Protein AF-A0A139TSF4-F1 (afdb_monomer_lite)

Secondary structure (DSSP, 8-state):
--THHHHHHHHHHHHHHHHHHHTT-------SS-HHHHHS--HHHHHHHHHHHH--SHHHHHHHHHHHHHHHHHHHHHHHHHHHT----HHHHHHHHHHHHHHHHHHHHS-SSTTHHHHHHHHHHHHTTSS-HHHHHHHHHHHHHHHTHHHHHHTT-HHHHTT--SSPPPPTTS--HHHHHHHHT-GGG-HHHHHHH-TTTTSHHHHHHHHHS-HHHHHHHHHHHHHHHHHHHHHHHHHHHHHHHHHHHHHHTSPPPPHHHHHHHHHHHTSHHHHHHHHHHHHHHHHHHH-TT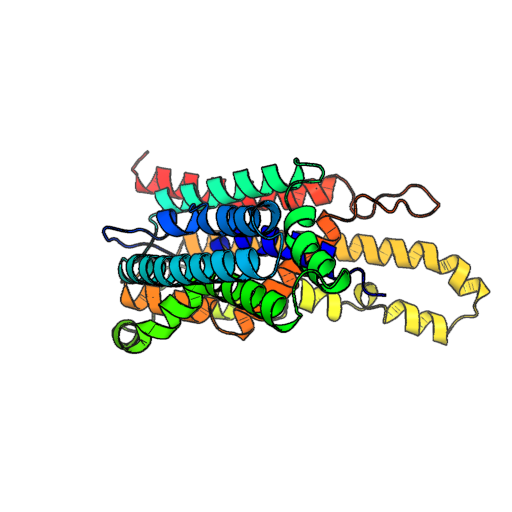---TT---SS-HHHHHHHHHHHHHHHHHHHHHHHHHTT-

Radius of gyration: 21.88 Å; chains: 1; bounding box: 56×59×61 Å

Structure (mmCIF, N/CA/C/O backbone):
data_AF-A0A139TSF4-F1
#
_entry.id   AF-A0A139TSF4-F1
#
loop_
_atom_site.group_PDB
_atom_site.id
_atom_site.type_symbol
_atom_site.label_atom_id
_atom_site.label_alt_id
_atom_site.label_comp_id
_atom_site.label_asym_id
_atom_site.label_entity_id
_atom_site.label_seq_id
_atom_site.pdbx_PDB_ins_code
_atom_site.Cartn_x
_atom_site.Cartn_y
_atom_site.Cartn_z
_atom_site.occupancy
_atom_site.B_iso_or_equiv
_atom_site.auth_seq_id
_atom_site.auth_comp_id
_atom_site.auth_asym_id
_atom_site.auth_atom_id
_atom_site.pdbx_PDB_model_num
ATOM 1 N N . MET A 1 1 ? 16.800 -21.964 -11.611 1.00 22.58 1 MET A N 1
ATOM 2 C CA . MET A 1 1 ? 16.613 -22.079 -10.145 1.00 22.58 1 MET A CA 1
ATOM 3 C C . MET A 1 1 ? 16.213 -20.700 -9.643 1.00 22.58 1 MET A C 1
ATOM 5 O O . MET A 1 1 ? 16.865 -19.753 -10.070 1.00 22.58 1 MET A O 1
ATOM 9 N N . PRO A 1 2 ? 15.105 -20.546 -8.902 1.00 29.06 2 PRO A N 1
ATOM 10 C CA . PRO A 1 2 ? 14.439 -19.250 -8.770 1.00 29.06 2 PRO A CA 1
ATOM 11 C C . PRO A 1 2 ? 15.123 -18.324 -7.743 1.00 29.06 2 PRO A C 1
ATOM 13 O O . PRO A 1 2 ? 15.085 -18.625 -6.553 1.00 29.06 2 PRO A O 1
ATOM 16 N N . PRO A 1 3 ? 15.635 -17.138 -8.133 1.00 27.48 3 PRO A N 1
ATOM 17 C CA . PRO A 1 3 ? 16.085 -16.105 -7.190 1.00 27.48 3 PRO A CA 1
ATOM 18 C C . PRO A 1 3 ? 14.902 -15.355 -6.533 1.00 27.48 3 PRO A C 1
ATOM 20 O O . PRO A 1 3 ? 15.038 -14.218 -6.089 1.00 27.48 3 PRO A O 1
ATOM 23 N N . ALA A 1 4 ? 13.717 -15.973 -6.496 1.00 32.59 4 ALA A N 1
ATOM 24 C CA . ALA A 1 4 ? 12.463 -15.333 -6.118 1.00 32.59 4 ALA A CA 1
ATOM 25 C C . ALA A 1 4 ? 12.317 -15.141 -4.602 1.00 32.59 4 ALA A C 1
ATOM 27 O O . ALA A 1 4 ? 11.705 -14.165 -4.182 1.00 32.59 4 ALA A O 1
ATOM 28 N N . VAL A 1 5 ? 12.888 -16.026 -3.772 1.00 32.72 5 VA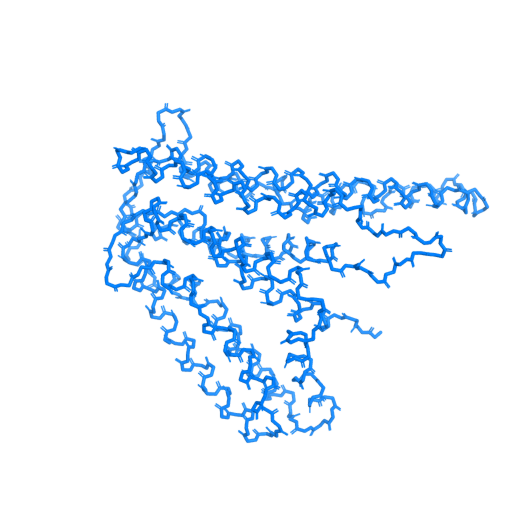L A N 1
ATOM 29 C CA . VAL A 1 5 ? 12.722 -15.942 -2.310 1.00 32.72 5 VAL A CA 1
ATOM 30 C C . VAL A 1 5 ? 13.369 -14.674 -1.730 1.00 32.72 5 VAL A C 1
ATOM 32 O O . VAL A 1 5 ? 12.641 -13.913 -1.100 1.00 32.72 5 VAL A O 1
ATOM 35 N N . PRO A 1 6 ? 14.652 -14.329 -1.993 1.00 33.38 6 PRO A N 1
ATOM 36 C CA . PRO A 1 6 ? 15.239 -13.079 -1.491 1.00 33.38 6 PRO A CA 1
ATOM 37 C C . PRO A 1 6 ? 14.473 -11.828 -1.942 1.00 33.38 6 PRO A C 1
ATOM 39 O O . PRO A 1 6 ? 14.372 -10.858 -1.184 1.00 33.38 6 PRO A O 1
ATOM 42 N N . LEU A 1 7 ? 13.910 -11.874 -3.155 1.00 32.53 7 LEU A N 1
ATOM 43 C CA . LEU A 1 7 ? 13.050 -10.835 -3.713 1.00 32.53 7 LEU A CA 1
ATOM 44 C C . LEU A 1 7 ? 11.751 -10.708 -2.908 1.00 32.53 7 LEU A C 1
ATOM 46 O O . LEU A 1 7 ? 11.428 -9.629 -2.425 1.00 32.53 7 LEU A O 1
ATOM 50 N N . PHE A 1 8 ? 11.056 -11.828 -2.691 1.00 34.84 8 PHE A N 1
ATOM 51 C CA . PHE A 1 8 ? 9.809 -11.913 -1.934 1.00 34.84 8 PHE A CA 1
ATOM 52 C C . PHE A 1 8 ? 9.992 -11.519 -0.460 1.00 34.84 8 PHE A C 1
ATOM 54 O O . PHE A 1 8 ? 9.111 -10.894 0.118 1.00 34.84 8 PHE A O 1
ATOM 61 N N . CYS A 1 9 ? 11.138 -11.815 0.160 1.00 36.53 9 CYS A N 1
ATOM 62 C CA . CYS A 1 9 ? 11.434 -11.424 1.543 1.00 36.53 9 CYS A CA 1
ATOM 63 C C . CYS A 1 9 ? 11.670 -9.916 1.696 1.00 36.53 9 CYS A C 1
ATOM 65 O O . CYS A 1 9 ? 11.211 -9.305 2.666 1.00 36.53 9 CYS A O 1
ATOM 67 N N . ALA A 1 10 ? 12.398 -9.315 0.753 1.00 36.59 10 ALA A N 1
ATOM 68 C CA . ALA A 1 10 ? 12.624 -7.877 0.740 1.00 36.59 10 ALA A CA 1
ATOM 69 C C . ALA A 1 10 ? 11.334 -7.129 0.371 1.00 36.59 10 ALA A C 1
ATOM 71 O O . ALA A 1 10 ? 10.958 -6.196 1.081 1.00 36.59 10 ALA A O 1
ATOM 72 N N . ALA A 1 11 ? 10.592 -7.634 -0.624 1.00 39.66 11 ALA A N 1
ATOM 73 C CA . ALA A 1 11 ? 9.234 -7.209 -0.927 1.00 39.66 11 ALA A CA 1
ATOM 74 C C . ALA A 1 11 ? 8.352 -7.284 0.325 1.00 39.66 11 ALA A C 1
ATOM 76 O O . ALA A 1 11 ? 7.891 -6.248 0.747 1.00 39.66 11 ALA A O 1
ATOM 77 N N . MET A 1 12 ? 8.192 -8.416 1.018 1.00 39.53 12 MET A N 1
ATOM 78 C CA . MET A 1 12 ? 7.357 -8.528 2.237 1.00 39.53 12 MET A CA 1
ATOM 79 C C . MET A 1 12 ? 7.632 -7.450 3.309 1.00 39.53 12 MET A C 1
ATOM 81 O O . MET A 1 12 ? 6.706 -7.032 4.004 1.00 39.53 12 MET A O 1
ATOM 85 N N . ASN A 1 13 ? 8.873 -6.961 3.433 1.00 39.81 13 ASN A N 1
ATOM 86 C CA . ASN A 1 13 ? 9.202 -5.837 4.318 1.00 39.81 13 ASN A CA 1
ATOM 87 C C . ASN A 1 13 ? 8.824 -4.472 3.711 1.00 39.81 13 ASN A C 1
ATOM 89 O O . ASN A 1 13 ? 8.210 -3.661 4.403 1.00 39.81 13 ASN A O 1
ATOM 93 N N . PHE A 1 14 ? 9.153 -4.234 2.435 1.00 43.69 14 PHE A N 1
ATOM 94 C CA . PHE A 1 14 ? 8.732 -3.051 1.669 1.00 43.69 14 PHE A CA 1
ATOM 95 C C . PHE A 1 14 ? 7.200 -2.951 1.632 1.00 43.69 14 PHE A C 1
ATOM 97 O O . PHE A 1 14 ? 6.635 -1.993 2.141 1.00 43.69 14 PHE A O 1
ATOM 104 N N . LEU A 1 15 ? 6.538 -4.000 1.144 1.00 46.78 15 LEU A N 1
ATOM 105 C CA . LEU A 1 15 ? 5.101 -4.228 1.157 1.00 46.78 15 LEU A CA 1
ATOM 106 C C . LEU A 1 15 ? 4.514 -3.890 2.520 1.00 46.78 15 LEU A C 1
ATOM 108 O O . LEU A 1 15 ? 3.696 -2.994 2.561 1.00 46.78 15 LEU A O 1
ATOM 112 N N . ARG A 1 16 ? 4.936 -4.466 3.657 1.00 42.59 16 ARG A N 1
ATOM 113 C CA . ARG A 1 16 ? 4.309 -4.057 4.931 1.00 42.59 16 ARG A CA 1
ATOM 114 C C . ARG A 1 16 ? 4.488 -2.559 5.223 1.00 42.59 16 ARG A C 1
ATOM 116 O O . ARG A 1 16 ? 3.521 -1.930 5.628 1.00 42.59 16 ARG A O 1
ATOM 123 N N . ILE A 1 17 ? 5.673 -1.975 5.028 1.00 42.62 17 ILE A N 1
ATOM 124 C CA . ILE A 1 17 ? 5.892 -0.534 5.287 1.00 42.62 17 ILE A CA 1
ATOM 125 C C . ILE A 1 17 ? 4.997 0.345 4.395 1.00 42.62 17 ILE A C 1
ATOM 127 O O . ILE A 1 17 ? 4.469 1.350 4.863 1.00 42.62 17 ILE A O 1
ATOM 131 N N . ILE A 1 18 ? 4.818 -0.043 3.134 1.00 43.47 18 ILE A N 1
ATOM 132 C CA . ILE A 1 18 ? 4.242 0.798 2.083 1.00 43.47 18 ILE A CA 1
ATOM 133 C C . ILE A 1 18 ? 2.738 0.499 1.902 1.00 43.47 18 ILE A C 1
ATOM 135 O O . ILE A 1 18 ? 1.935 1.417 1.841 1.00 43.47 18 ILE A O 1
ATOM 139 N N . PHE A 1 19 ? 2.305 -0.764 1.921 1.00 40.56 19 PHE A N 1
ATOM 140 C CA . PHE A 1 19 ? 0.901 -1.223 1.859 1.00 40.56 19 PHE A CA 1
ATOM 141 C C . PHE A 1 19 ? 0.075 -0.680 3.035 1.00 40.56 19 PHE A C 1
ATOM 143 O O . PHE A 1 19 ? -1.059 -0.255 2.830 1.00 40.56 19 PHE A O 1
ATOM 150 N N . LEU A 1 20 ? 0.667 -0.587 4.238 1.00 39.72 20 LEU A N 1
ATOM 151 C CA . LEU A 1 20 ? 0.038 0.058 5.403 1.00 39.72 20 LEU A CA 1
ATOM 152 C C . LEU A 1 20 ? -0.047 1.593 5.311 1.00 39.72 20 LEU A C 1
ATOM 154 O O . LEU A 1 20 ? -0.649 2.203 6.187 1.00 39.72 20 LEU A O 1
ATOM 158 N N . CYS A 1 21 ? 0.529 2.218 4.281 1.00 38.16 21 CYS A N 1
ATOM 159 C CA . CYS A 1 21 ? 0.452 3.665 4.057 1.00 38.16 21 CYS A CA 1
ATOM 160 C C . CYS A 1 21 ? -0.258 4.013 2.734 1.00 38.16 21 CYS A C 1
ATOM 162 O O . CYS A 1 21 ? -0.898 5.053 2.640 1.00 38.16 21 CYS A O 1
ATOM 164 N N . TRP A 1 22 ? -0.204 3.146 1.716 1.00 43.44 22 TRP A N 1
ATOM 165 C CA . TRP A 1 22 ? -0.710 3.411 0.361 1.00 43.44 22 TRP A CA 1
ATOM 166 C C . TRP A 1 22 ? -2.152 2.946 0.134 1.00 43.44 22 TRP A C 1
ATOM 168 O O . TRP A 1 22 ? -2.907 3.678 -0.497 1.00 43.44 22 TRP A O 1
ATOM 178 N N . ALA A 1 23 ? -2.568 1.812 0.715 1.00 41.28 23 ALA A N 1
ATOM 179 C CA . ALA A 1 23 ? -3.991 1.443 0.860 1.00 41.28 23 ALA A CA 1
ATOM 180 C C . ALA A 1 23 ? -4.644 2.121 2.089 1.00 41.28 23 ALA A C 1
ATOM 182 O O . ALA A 1 23 ? -5.692 1.709 2.588 1.00 41.28 23 ALA A O 1
ATOM 183 N N . VAL A 1 24 ? -3.942 3.119 2.632 1.00 39.56 24 VAL A N 1
ATOM 184 C CA . VAL A 1 24 ? -4.288 3.934 3.801 1.00 39.56 24 VAL A CA 1
ATOM 185 C C . VAL A 1 24 ? -4.067 5.414 3.428 1.00 39.56 24 VAL A C 1
ATOM 187 O O . VAL A 1 24 ? -3.748 6.263 4.255 1.00 39.56 24 VAL A O 1
ATOM 190 N N . CYS A 1 25 ? -4.260 5.726 2.138 1.00 34.81 25 CYS A N 1
ATOM 191 C CA . CYS A 1 25 ? -4.235 7.070 1.568 1.00 34.81 25 CYS A CA 1
ATOM 192 C C . CYS A 1 25 ? -5.682 7.601 1.372 1.00 34.81 25 CYS A C 1
ATOM 194 O O . CYS A 1 25 ? -6.095 7.934 0.261 1.00 34.81 25 CYS A O 1
ATOM 196 N N . GLY A 1 26 ? -6.420 7.678 2.494 1.00 35.38 26 GLY A N 1
ATOM 197 C CA . GLY A 1 26 ? -7.660 8.421 2.817 1.00 35.38 26 GLY A CA 1
ATOM 198 C C . GLY A 1 26 ? -7.960 8.240 4.323 1.00 35.38 26 GLY A C 1
ATOM 199 O O . GLY A 1 26 ? -7.657 7.146 4.757 1.00 35.38 26 GLY A O 1
ATOM 200 N N . ILE A 1 27 ? -8.393 9.245 5.139 1.00 35.31 27 ILE A N 1
ATOM 201 C CA . ILE A 1 27 ? -8.731 9.137 6.609 1.00 35.31 27 ILE A CA 1
ATOM 202 C C . ILE A 1 27 ? -9.164 10.504 7.301 1.00 35.31 27 ILE A C 1
ATOM 204 O O . ILE A 1 27 ? -8.648 11.546 6.885 1.00 35.31 27 ILE A O 1
ATOM 208 N N . HIS A 1 28 ? -10.107 10.534 8.306 1.00 26.75 28 HIS A N 1
ATOM 209 C CA . HIS A 1 28 ? -10.445 11.687 9.229 1.00 26.75 28 HIS A CA 1
ATOM 210 C C . HIS A 1 28 ? -11.041 11.545 10.716 1.00 26.75 28 HIS A C 1
ATOM 212 O O . HIS A 1 28 ? -10.662 12.381 11.538 1.00 26.75 28 HIS A O 1
ATOM 218 N N . ALA A 1 29 ? -11.951 10.619 11.144 1.00 28.58 29 ALA A N 1
ATOM 219 C CA . ALA A 1 29 ? -12.694 10.660 12.473 1.00 28.58 29 ALA A CA 1
ATOM 220 C C . ALA A 1 29 ? -12.124 9.860 13.726 1.00 28.58 29 ALA A C 1
ATOM 222 O O . ALA A 1 29 ? -10.941 9.561 13.721 1.00 28.58 29 ALA A O 1
ATOM 223 N N . ALA A 1 30 ? -12.845 9.578 14.852 1.00 29.92 30 ALA A N 1
ATOM 224 C CA . ALA A 1 30 ? -12.266 9.110 16.166 1.00 29.92 30 ALA A CA 1
ATOM 225 C C . ALA A 1 30 ? -12.882 7.937 17.014 1.00 29.92 30 ALA A C 1
ATOM 227 O O . ALA A 1 30 ? -14.090 7.863 17.222 1.00 29.92 30 ALA A O 1
ATOM 228 N N . ALA A 1 31 ? -12.010 7.149 17.689 1.00 31.38 31 ALA A N 1
ATOM 229 C CA . ALA A 1 31 ? -12.279 6.224 18.822 1.00 31.38 31 ALA A CA 1
ATOM 230 C C . ALA A 1 31 ? -10.993 5.930 19.649 1.00 31.38 31 ALA A C 1
ATOM 232 O O . ALA A 1 31 ? -9.968 6.577 19.445 1.00 31.38 31 ALA A O 1
ATOM 233 N N . GLY A 1 32 ? -11.049 4.975 20.595 1.00 56.50 32 GLY A N 1
ATOM 234 C CA . GLY A 1 32 ? -9.955 4.637 21.531 1.00 56.50 32 GLY A CA 1
ATOM 235 C C . GLY A 1 32 ? -8.767 3.851 20.950 1.00 56.50 32 GLY A C 1
ATOM 236 O O . GLY A 1 32 ? -7.752 3.717 21.627 1.00 56.50 32 GLY A O 1
ATOM 237 N N . VAL A 1 33 ? -8.892 3.362 19.715 1.00 72.94 33 VAL A N 1
ATOM 238 C CA . VAL A 1 33 ? -7.788 2.917 18.850 1.00 72.94 33 VAL A CA 1
ATOM 239 C C . VAL A 1 33 ? -7.937 3.692 17.544 1.00 72.94 33 VAL A C 1
ATOM 241 O O . VAL A 1 33 ? -9.047 3.824 17.024 1.00 72.94 33 VAL A O 1
ATOM 244 N N . ARG A 1 34 ? -6.836 4.238 17.036 1.00 81.44 34 ARG A N 1
ATOM 245 C CA . ARG A 1 34 ? -6.763 5.082 15.839 1.00 81.44 34 ARG A CA 1
ATOM 246 C C . ARG A 1 34 ? -6.009 4.341 14.736 1.00 81.44 34 ARG A C 1
ATOM 248 O O . ARG A 1 34 ? -5.148 3.512 15.022 1.00 81.44 34 ARG A O 1
ATOM 255 N N . THR A 1 35 ? -6.240 4.666 13.462 1.00 79.25 35 THR A N 1
ATOM 256 C CA . THR A 1 35 ? -5.491 4.013 12.365 1.00 79.25 35 THR A CA 1
ATOM 257 C C . THR A 1 35 ? -3.982 4.288 12.440 1.00 79.25 35 THR A C 1
ATOM 259 O O . THR A 1 35 ? -3.198 3.414 12.092 1.00 79.25 35 THR A O 1
ATOM 262 N N . VAL A 1 36 ? -3.547 5.424 13.006 1.00 79.19 36 VAL A N 1
ATOM 263 C CA . VAL A 1 36 ? -2.116 5.677 13.270 1.00 79.19 36 VAL A CA 1
ATOM 264 C C . VAL A 1 36 ? -1.498 4.640 14.221 1.00 79.19 36 VAL A C 1
ATOM 266 O O . VAL A 1 36 ? -0.349 4.251 14.016 1.00 79.19 36 VAL A O 1
ATOM 269 N N . ASP A 1 37 ? -2.249 4.122 15.198 1.00 81.81 37 ASP A N 1
ATOM 270 C CA . ASP A 1 37 ? -1.745 3.147 16.176 1.00 81.81 37 ASP A CA 1
ATOM 271 C C . ASP A 1 37 ? -1.449 1.791 15.515 1.00 81.81 37 ASP A C 1
ATOM 273 O O . ASP A 1 37 ? -0.466 1.129 15.847 1.00 81.81 37 ASP A O 1
ATOM 277 N N . VAL A 1 38 ? -2.277 1.383 14.543 1.00 80.69 38 VAL A N 1
ATOM 278 C CA . VAL A 1 38 ? -2.104 0.126 13.792 1.00 80.69 38 VAL A CA 1
ATOM 279 C C . VAL A 1 38 ? -1.151 0.257 12.600 1.00 80.69 38 VAL A C 1
ATOM 281 O O . VAL A 1 38 ? -0.443 -0.701 12.297 1.00 80.69 38 VAL A O 1
ATOM 284 N N . VAL A 1 39 ? -1.050 1.434 11.974 1.00 73.06 39 VAL A N 1
ATOM 285 C CA . VAL A 1 39 ? -0.071 1.714 10.902 1.00 73.06 39 VAL A CA 1
ATOM 286 C C . VAL A 1 39 ? 1.353 1.805 11.455 1.00 73.06 39 VAL A C 1
ATOM 288 O O . VAL A 1 39 ? 2.272 1.201 10.905 1.00 73.06 39 VAL A O 1
ATOM 291 N N . THR A 1 40 ? 1.544 2.512 12.575 1.00 73.12 40 THR A N 1
ATOM 292 C CA . THR A 1 40 ? 2.868 2.669 13.212 1.00 73.12 40 THR A CA 1
ATOM 293 C C . THR A 1 40 ? 3.273 1.474 14.091 1.00 73.12 40 THR A C 1
ATOM 295 O O . THR A 1 40 ? 4.401 1.411 14.585 1.00 73.12 40 THR A O 1
ATOM 298 N N . SER A 1 41 ? 2.382 0.486 14.245 1.00 78.75 41 SER A N 1
ATOM 299 C CA . SER A 1 41 ? 2.612 -0.771 14.966 1.00 78.75 41 SER A CA 1
ATOM 300 C C . SER A 1 41 ? 3.790 -1.566 14.397 1.00 78.75 41 SER A C 1
ATOM 302 O O . SER A 1 41 ? 3.847 -1.890 13.207 1.00 78.75 41 SER A O 1
ATOM 304 N N . ASP A 1 42 ? 4.704 -1.999 15.266 1.00 74.56 42 ASP A N 1
ATOM 305 C CA . ASP A 1 42 ? 5.844 -2.844 14.899 1.00 74.56 42 ASP A CA 1
ATOM 306 C C . ASP A 1 42 ? 5.515 -4.354 14.835 1.00 74.56 42 ASP A C 1
ATOM 308 O O . ASP A 1 42 ? 6.393 -5.148 14.489 1.00 74.56 42 ASP A O 1
ATOM 312 N N . ALA A 1 43 ? 4.258 -4.759 15.070 1.00 76.50 43 ALA A N 1
ATOM 313 C CA . ALA A 1 43 ? 3.831 -6.155 15.240 1.00 76.50 43 ALA A CA 1
ATOM 314 C C . ALA A 1 43 ? 4.332 -7.131 14.154 1.00 76.50 43 ALA A C 1
ATOM 316 O O . ALA A 1 43 ? 4.941 -8.149 14.477 1.00 76.50 43 ALA A O 1
ATOM 317 N N . PHE A 1 44 ? 4.170 -6.818 12.863 1.00 76.19 44 PHE A N 1
ATOM 318 C CA . PHE A 1 44 ? 4.652 -7.692 11.778 1.00 76.19 44 PHE A CA 1
ATOM 319 C C . PHE A 1 44 ? 6.192 -7.696 11.639 1.00 76.19 44 PHE A C 1
ATOM 321 O O . PHE A 1 44 ? 6.768 -8.670 11.164 1.00 76.19 44 PHE A O 1
ATOM 328 N N . SER A 1 45 ? 6.899 -6.673 12.138 1.00 73.38 45 SER A N 1
ATOM 329 C CA . SER A 1 45 ? 8.372 -6.699 12.223 1.00 73.38 45 SER A CA 1
ATOM 330 C C . SER A 1 45 ? 8.825 -7.694 13.292 1.00 73.38 45 SER A C 1
ATOM 332 O O . SER A 1 45 ? 9.729 -8.493 13.052 1.00 73.38 45 SER A O 1
ATOM 334 N N . LYS A 1 46 ? 8.141 -7.691 14.445 1.00 78.31 46 LYS A N 1
ATOM 335 C CA . LYS A 1 46 ? 8.318 -8.687 15.511 1.00 78.31 46 LYS A CA 1
ATOM 336 C C . LYS A 1 46 ? 7.920 -10.090 15.052 1.00 78.31 46 LYS A C 1
ATOM 338 O O . LYS A 1 46 ? 8.586 -11.044 15.428 1.00 78.31 46 LYS A O 1
ATOM 343 N N . ALA A 1 47 ? 6.908 -10.228 14.195 1.00 80.19 47 ALA A N 1
ATOM 344 C CA . ALA A 1 47 ? 6.526 -11.503 13.587 1.00 80.19 47 ALA A CA 1
ATOM 345 C C . ALA A 1 47 ? 7.628 -12.082 12.681 1.00 80.19 47 ALA A C 1
ATOM 347 O O . ALA A 1 47 ? 8.016 -13.239 12.845 1.00 80.19 47 ALA A O 1
ATOM 348 N N . LEU A 1 48 ? 8.189 -11.271 11.777 1.00 75.50 48 LEU A N 1
ATOM 349 C CA . LEU A 1 48 ? 9.327 -11.672 10.942 1.00 75.50 48 LEU A CA 1
ATOM 350 C C . LEU A 1 48 ? 10.581 -11.980 11.778 1.00 75.50 48 LEU A C 1
ATOM 352 O O . LEU A 1 48 ? 11.313 -12.922 11.481 1.00 75.50 48 LEU A O 1
ATOM 356 N N . GLU A 1 49 ? 10.826 -11.215 12.845 1.00 78.25 49 GLU A N 1
ATOM 357 C CA . GLU A 1 49 ? 11.905 -11.473 13.804 1.00 78.25 49 GLU A CA 1
ATOM 358 C C . GLU A 1 49 ? 11.718 -12.777 14.577 1.00 78.25 49 GLU A C 1
ATOM 360 O O . GLU A 1 49 ? 12.650 -13.577 14.648 1.00 78.25 49 GLU A O 1
ATOM 365 N N . MET A 1 50 ? 10.517 -13.029 15.089 1.00 82.50 50 MET A N 1
ATOM 366 C CA . MET A 1 50 ? 10.143 -14.274 15.751 1.00 82.50 50 MET A CA 1
ATOM 367 C C . MET A 1 50 ? 10.391 -15.478 14.838 1.00 82.50 50 MET A C 1
ATOM 369 O O . MET A 1 50 ? 11.038 -16.431 15.264 1.00 82.50 50 MET A O 1
ATOM 373 N N . ILE A 1 51 ? 9.966 -15.414 13.574 1.00 81.00 51 ILE A N 1
ATOM 374 C CA . ILE A 1 51 ? 10.214 -16.479 12.594 1.00 81.00 51 ILE A CA 1
ATOM 375 C C . ILE A 1 51 ? 11.714 -16.734 12.425 1.00 81.00 51 ILE A C 1
ATOM 377 O O . ILE A 1 51 ? 12.176 -17.846 12.672 1.00 81.00 51 ILE A O 1
ATOM 381 N N . GLY A 1 52 ? 12.484 -15.699 12.082 1.00 76.94 52 GLY A N 1
ATOM 382 C CA . GLY A 1 52 ? 13.913 -15.837 11.790 1.00 76.94 52 GLY A CA 1
ATOM 383 C C . GLY A 1 52 ? 14.815 -16.135 12.995 1.00 76.94 52 GLY A C 1
ATOM 384 O O . GLY A 1 52 ? 16.009 -16.344 12.802 1.00 76.94 52 GLY A O 1
ATOM 385 N N . THR A 1 53 ? 14.292 -16.126 14.228 1.00 82.44 53 THR A N 1
ATOM 386 C CA . THR A 1 53 ? 15.087 -16.339 15.457 1.00 82.44 53 THR A CA 1
ATOM 387 C C . THR A 1 53 ? 14.609 -17.498 16.336 1.00 82.44 53 THR A C 1
ATOM 389 O O . THR A 1 53 ? 15.435 -18.105 17.031 1.00 82.44 53 THR A O 1
ATOM 392 N N . ARG A 1 54 ? 13.308 -17.828 16.324 1.00 87.94 54 ARG A N 1
ATOM 393 C CA . ARG A 1 54 ? 12.720 -18.905 17.142 1.00 87.94 54 ARG A CA 1
ATOM 394 C C . ARG A 1 54 ? 12.474 -20.196 16.367 1.00 87.94 54 ARG A C 1
ATOM 396 O O . ARG A 1 54 ? 12.635 -21.248 16.976 1.00 87.94 54 ARG A O 1
ATOM 403 N N . VAL A 1 55 ? 12.153 -20.152 15.070 1.00 87.38 55 VAL A N 1
ATOM 404 C CA . VAL A 1 55 ? 11.934 -21.380 14.282 1.00 87.38 55 VAL A CA 1
ATOM 405 C C . VAL A 1 55 ? 13.269 -22.076 14.021 1.00 87.38 55 VAL A C 1
ATOM 407 O O . VAL A 1 55 ? 14.152 -21.521 13.369 1.00 87.38 55 VAL A O 1
ATOM 410 N N . LYS A 1 56 ? 13.418 -23.284 14.571 1.00 89.00 56 LYS A N 1
ATOM 411 C CA . LYS A 1 56 ? 14.641 -24.109 14.504 1.00 89.00 56 LYS A CA 1
ATOM 412 C C . LYS A 1 56 ? 14.360 -25.588 14.241 1.00 89.00 56 LYS A C 1
ATOM 414 O O . LYS A 1 56 ? 15.277 -26.325 13.904 1.00 89.00 56 LYS A O 1
ATOM 419 N N . ASP A 1 57 ? 13.113 -26.008 14.423 1.00 89.81 57 ASP A N 1
ATOM 420 C CA . ASP A 1 57 ? 12.620 -27.375 14.294 1.00 89.81 57 ASP A CA 1
ATOM 421 C C . ASP A 1 57 ? 11.089 -27.369 14.108 1.00 89.81 57 ASP A C 1
ATOM 423 O O . ASP A 1 57 ? 10.425 -26.333 14.211 1.00 89.81 57 ASP A O 1
ATOM 427 N N . SER A 1 58 ? 10.511 -28.544 13.854 1.00 89.44 58 SER A N 1
ATOM 428 C CA . SER A 1 58 ? 9.061 -28.752 13.722 1.00 89.44 58 SER A CA 1
ATOM 429 C C . SER A 1 58 ? 8.237 -28.255 14.928 1.00 89.44 58 SER A C 1
ATOM 431 O O . SER A 1 58 ? 7.127 -27.753 14.744 1.00 89.44 58 SER A O 1
ATOM 433 N N . ALA A 1 59 ? 8.753 -28.349 16.160 1.00 93.94 59 ALA A N 1
ATOM 434 C CA . ALA A 1 59 ? 8.010 -27.965 17.363 1.00 93.94 59 ALA A CA 1
ATOM 435 C C . ALA A 1 59 ? 7.928 -26.436 17.514 1.00 93.94 59 ALA A C 1
ATOM 437 O O . ALA A 1 59 ? 6.836 -25.873 17.600 1.00 93.94 59 ALA A O 1
ATOM 438 N N . SER A 1 60 ? 9.077 -25.764 17.443 1.00 93.19 60 SER A N 1
ATOM 439 C CA . SER A 1 60 ? 9.198 -24.302 17.447 1.00 93.19 60 SER A CA 1
ATOM 440 C C . SER A 1 60 ? 8.500 -23.650 16.248 1.00 93.19 60 SER A C 1
ATOM 442 O O . SER A 1 60 ? 7.928 -22.570 16.386 1.00 93.19 60 SER A O 1
ATOM 444 N N . CYS A 1 61 ? 8.457 -24.317 15.088 1.00 92.06 61 CYS A N 1
ATOM 445 C CA . CYS A 1 61 ? 7.675 -23.868 13.934 1.00 92.06 61 CYS A CA 1
ATOM 446 C C . CYS A 1 61 ? 6.169 -23.786 14.246 1.00 92.06 61 CYS A C 1
ATOM 448 O O . CYS A 1 61 ? 5.517 -22.795 13.909 1.00 92.06 61 CYS A O 1
ATOM 450 N N . ARG A 1 62 ? 5.613 -24.791 14.939 1.00 93.81 62 ARG A N 1
ATOM 451 C CA . ARG A 1 62 ? 4.196 -24.819 15.350 1.00 93.81 62 ARG A CA 1
ATOM 452 C C . ARG A 1 62 ? 3.892 -23.769 16.418 1.00 93.81 62 ARG A C 1
ATOM 454 O O . ARG A 1 62 ? 2.920 -23.038 16.267 1.00 93.81 62 ARG A O 1
ATOM 461 N N . GLU A 1 63 ? 4.747 -23.648 17.433 1.00 95.50 63 GLU A N 1
ATOM 462 C CA . GLU A 1 63 ? 4.647 -22.631 18.493 1.00 95.50 63 GLU A CA 1
ATOM 463 C C . GLU A 1 63 ? 4.599 -21.209 17.906 1.00 95.50 63 GLU A C 1
ATOM 465 O O . GLU A 1 63 ? 3.657 -20.454 18.156 1.00 95.50 63 GLU A O 1
ATOM 470 N N . VAL A 1 64 ? 5.558 -20.878 17.033 1.00 92.94 64 VAL A N 1
ATOM 471 C CA . VAL A 1 64 ? 5.587 -19.598 16.311 1.00 92.94 64 VAL A CA 1
ATOM 472 C C . VAL A 1 64 ? 4.349 -19.427 15.429 1.00 92.94 64 VAL A C 1
ATOM 474 O O . VAL A 1 64 ? 3.756 -18.353 15.421 1.00 92.94 64 VAL A O 1
ATOM 477 N N . THR A 1 65 ? 3.904 -20.472 14.726 1.00 93.75 65 THR A N 1
ATOM 478 C CA . THR A 1 65 ? 2.685 -20.418 13.897 1.00 93.75 65 THR A CA 1
ATOM 479 C C . THR A 1 65 ? 1.436 -20.093 14.720 1.00 93.75 65 THR A C 1
ATOM 481 O O . THR A 1 65 ? 0.587 -19.321 14.270 1.00 93.75 65 THR A O 1
ATOM 484 N N . GLU A 1 66 ? 1.306 -20.631 15.932 1.00 96.12 66 GLU A N 1
ATOM 485 C CA . GLU A 1 66 ? 0.201 -20.273 16.820 1.00 96.12 66 GLU A CA 1
ATOM 486 C C . GLU A 1 66 ? 0.279 -18.820 17.305 1.00 96.12 66 GLU A C 1
ATOM 488 O O . GLU A 1 66 ? -0.747 -18.145 17.350 1.00 96.12 66 GLU A O 1
ATOM 493 N N . GLU A 1 67 ? 1.466 -18.321 17.662 1.00 95.44 67 GLU A N 1
ATOM 494 C CA . GLU A 1 67 ? 1.644 -16.918 18.064 1.00 95.44 67 GLU A CA 1
ATOM 495 C C . GLU A 1 67 ? 1.372 -15.941 16.913 1.00 95.44 67 GLU A C 1
ATOM 497 O O . GLU A 1 67 ? 0.708 -14.927 17.124 1.00 95.44 67 GLU A O 1
ATOM 502 N N . LEU A 1 68 ? 1.787 -16.272 15.685 1.00 89.56 68 LEU A N 1
ATOM 503 C CA . LEU A 1 68 ? 1.457 -15.502 14.481 1.00 89.56 68 LEU A CA 1
ATOM 504 C C . LEU A 1 68 ? -0.058 -15.406 14.260 1.00 89.56 68 LEU A C 1
ATOM 506 O O . LEU A 1 68 ? -0.554 -14.331 13.933 1.00 89.56 68 LEU A O 1
ATOM 510 N N . ASN A 1 69 ? -0.801 -16.501 14.462 1.00 93.50 69 ASN A N 1
ATOM 511 C CA . ASN A 1 69 ? -2.262 -16.481 14.354 1.00 93.50 69 ASN A CA 1
ATOM 512 C C . ASN A 1 69 ? -2.904 -15.642 15.469 1.00 93.50 69 ASN A C 1
ATOM 514 O O . ASN A 1 69 ? -3.733 -14.790 15.167 1.00 93.50 69 ASN A O 1
ATOM 518 N N . LYS A 1 70 ? -2.469 -15.804 16.727 1.00 95.44 70 LYS A N 1
ATOM 519 C CA . LYS A 1 70 ? -2.970 -15.020 17.875 1.00 95.44 70 LYS A CA 1
ATOM 520 C C . LYS A 1 70 ? -2.723 -13.516 17.691 1.00 95.44 70 LYS A C 1
ATOM 522 O O . LYS A 1 70 ? -3.585 -12.705 18.023 1.00 95.44 70 LYS A O 1
ATOM 527 N N . GLU A 1 71 ? -1.572 -13.130 17.135 1.00 89.81 71 GLU A N 1
ATOM 528 C CA . GLU A 1 71 ? -1.283 -11.731 16.801 1.00 89.81 71 GLU A CA 1
ATOM 529 C C . GLU A 1 71 ? -2.072 -11.257 15.568 1.00 89.81 71 GLU A C 1
ATOM 531 O O . GLU A 1 71 ? -2.516 -10.114 15.561 1.00 89.81 71 GLU A O 1
ATOM 536 N N . ALA A 1 72 ? -2.327 -12.110 14.568 1.00 87.19 72 ALA A N 1
ATOM 537 C CA . ALA A 1 72 ? -3.179 -11.770 13.424 1.00 87.19 72 ALA A CA 1
ATOM 538 C C . ALA A 1 72 ? -4.635 -11.506 13.844 1.00 87.19 72 ALA A C 1
ATOM 540 O O . ALA A 1 72 ? -5.187 -10.474 13.473 1.00 87.19 72 ALA A O 1
ATOM 541 N N . ASP A 1 73 ? -5.223 -12.371 14.679 1.00 91.00 73 ASP A N 1
ATOM 542 C CA . ASP A 1 73 ? -6.577 -12.199 15.229 1.00 91.00 73 ASP A CA 1
ATOM 543 C C . ASP A 1 73 ? -6.681 -10.887 16.044 1.00 91.00 73 ASP A C 1
ATOM 545 O O . ASP A 1 73 ? -7.663 -10.142 15.966 1.00 91.00 73 ASP A O 1
ATOM 549 N N . LYS A 1 74 ? -5.622 -10.561 16.800 1.00 91.50 74 LYS A N 1
ATOM 550 C CA . LYS A 1 74 ? -5.484 -9.306 17.553 1.00 91.50 74 LYS A CA 1
ATOM 551 C C . LYS A 1 74 ? -5.348 -8.084 16.642 1.00 91.50 74 LYS A C 1
ATOM 553 O O . LYS A 1 74 ? -6.007 -7.079 16.904 1.00 91.50 74 LYS A O 1
ATOM 558 N N . GLN A 1 75 ? -4.529 -8.143 15.591 1.00 84.75 75 GLN A N 1
ATOM 559 C CA . GLN A 1 75 ? -4.403 -7.042 14.635 1.00 84.75 75 GLN A CA 1
ATOM 560 C C . GLN A 1 75 ? -5.702 -6.839 13.852 1.00 84.75 75 GLN A C 1
ATOM 562 O O . GLN A 1 75 ? -6.123 -5.700 13.720 1.00 84.75 75 GLN A O 1
ATOM 567 N N . GLU A 1 76 ? -6.391 -7.894 13.411 1.00 87.69 76 GLU A N 1
ATOM 568 C CA . GLU A 1 76 ? -7.702 -7.786 12.751 1.00 87.69 76 GLU A CA 1
ATOM 569 C C . GLU A 1 76 ? -8.710 -7.044 13.643 1.00 87.69 76 GLU A C 1
ATOM 571 O O . GLU A 1 76 ? -9.389 -6.120 13.192 1.00 87.69 76 GLU A O 1
ATOM 576 N N . LYS A 1 77 ? -8.758 -7.376 14.942 1.00 89.38 77 LYS A N 1
ATOM 577 C CA . LYS A 1 77 ? -9.582 -6.637 15.903 1.00 89.38 77 LYS A CA 1
ATOM 578 C C . LYS A 1 77 ? -9.175 -5.158 16.000 1.00 89.38 77 LYS A C 1
ATOM 580 O O . LYS A 1 77 ? -10.054 -4.300 15.948 1.00 89.38 77 LYS A O 1
ATOM 585 N N . LEU A 1 78 ? -7.882 -4.858 16.140 1.00 87.12 78 LEU A N 1
ATOM 586 C CA . LEU A 1 78 ? -7.393 -3.477 16.248 1.00 87.12 78 LEU A CA 1
ATOM 587 C C . LEU A 1 78 ? -7.653 -2.675 14.964 1.00 87.12 78 LEU A C 1
ATOM 589 O O . LEU A 1 78 ? -8.040 -1.516 15.051 1.00 87.12 78 LEU A O 1
ATOM 593 N N . TRP A 1 79 ? -7.517 -3.288 13.785 1.00 86.81 79 TRP A N 1
ATOM 594 C CA . TRP A 1 79 ? -7.892 -2.688 12.503 1.00 86.81 79 TRP A CA 1
ATOM 595 C C . TRP A 1 79 ? -9.396 -2.435 12.416 1.00 86.81 79 TRP A C 1
ATOM 597 O O . TRP A 1 79 ? -9.798 -1.360 11.986 1.00 86.81 79 TRP A O 1
ATOM 607 N N . ARG A 1 80 ? -10.237 -3.368 12.880 1.00 88.00 80 ARG A N 1
ATOM 608 C CA . ARG A 1 80 ? -11.696 -3.184 12.926 1.00 88.00 80 ARG A CA 1
ATOM 609 C C . ARG A 1 80 ? -12.076 -2.006 13.825 1.00 88.00 80 ARG A C 1
ATOM 611 O O . ARG A 1 80 ? -12.823 -1.137 13.389 1.00 88.00 80 ARG A O 1
ATOM 618 N N . GLU A 1 81 ? -11.518 -1.935 15.034 1.00 88.88 81 GLU A N 1
ATOM 619 C CA . GLU A 1 81 ? -11.716 -0.804 15.954 1.00 88.88 81 GLU A CA 1
ATOM 620 C C . GLU A 1 81 ? -11.179 0.509 15.359 1.00 88.88 81 GLU A C 1
ATOM 622 O O . GLU A 1 81 ? -11.870 1.524 15.412 1.00 88.88 81 GLU A O 1
ATOM 627 N N . ALA A 1 82 ? -10.010 0.483 14.712 1.00 86.81 82 ALA A N 1
ATOM 628 C CA . ALA A 1 82 ? -9.413 1.641 14.055 1.00 86.81 82 ALA A CA 1
ATOM 629 C C . ALA A 1 82 ? -10.204 2.139 12.836 1.00 86.81 82 ALA A C 1
ATOM 631 O O . ALA A 1 82 ? -10.221 3.343 12.621 1.00 86.81 82 ALA A O 1
ATOM 632 N N . ILE A 1 83 ? -10.854 1.270 12.054 1.00 84.81 83 ILE A N 1
ATOM 633 C CA . ILE A 1 83 ? -11.702 1.653 10.908 1.00 84.81 83 ILE A CA 1
ATOM 634 C C . ILE A 1 83 ? -13.074 2.140 11.393 1.00 84.81 83 ILE A C 1
ATOM 636 O O . ILE A 1 83 ? -13.557 3.179 10.947 1.00 84.81 83 ILE A O 1
ATOM 640 N N . MET A 1 84 ? -13.691 1.439 12.352 1.00 85.81 84 MET A N 1
ATOM 641 C CA . MET A 1 84 ? -14.949 1.875 12.980 1.00 85.81 84 MET A CA 1
ATOM 642 C C . MET A 1 84 ? -14.795 3.166 13.785 1.00 85.81 84 MET A C 1
ATOM 644 O O . MET A 1 84 ? -15.780 3.860 14.025 1.00 85.81 84 MET A O 1
ATOM 648 N N . SER A 1 85 ? -13.566 3.523 14.166 1.00 85.06 85 SER A N 1
ATOM 649 C CA . SER A 1 85 ? -13.256 4.831 14.732 1.00 85.06 85 SER A CA 1
ATOM 650 C C . SER A 1 85 ? -13.632 5.976 13.791 1.00 85.06 85 SER A C 1
ATOM 652 O O . SER A 1 85 ? -13.826 7.103 14.228 1.00 85.06 85 SER A O 1
ATOM 654 N N . GLY A 1 86 ? -13.693 5.723 12.485 1.00 82.56 86 GLY A N 1
ATOM 655 C CA . GLY A 1 86 ? -13.099 6.675 11.578 1.00 82.56 86 GLY A CA 1
ATOM 656 C C . GLY A 1 86 ? -11.608 6.383 11.497 1.00 82.56 86 GLY A C 1
ATOM 657 O O . GLY A 1 86 ? -11.227 5.334 10.988 1.00 82.56 86 GLY A O 1
ATOM 658 N N . ALA A 1 87 ? -10.762 7.362 11.840 1.00 80.69 87 ALA A N 1
ATOM 659 C CA . ALA A 1 87 ? -9.592 7.580 11.008 1.00 80.69 87 ALA A CA 1
ATOM 660 C C . ALA A 1 87 ? -8.679 8.781 11.386 1.00 80.69 87 ALA A C 1
ATOM 662 O O . ALA A 1 87 ? -9.182 9.847 11.694 1.00 80.69 87 ALA A O 1
ATOM 663 N N . PRO A 1 88 ? -7.344 8.720 11.266 1.00 80.56 88 PRO A N 1
ATOM 664 C CA . PRO A 1 88 ? -6.408 9.845 11.319 1.00 80.56 88 PRO A CA 1
ATOM 665 C C . PRO A 1 88 ? -6.825 11.227 10.797 1.00 80.56 88 PRO A C 1
ATOM 667 O O . PRO A 1 88 ? -7.130 11.434 9.627 1.00 80.56 88 PRO A O 1
ATOM 670 N N . THR A 1 89 ? -6.710 12.196 11.707 1.00 84.31 89 THR A N 1
ATOM 671 C CA . THR A 1 89 ? -6.696 13.650 11.474 1.00 84.31 89 THR A CA 1
ATOM 672 C C . THR A 1 89 ? -5.472 14.090 10.650 1.00 84.31 89 THR A C 1
ATOM 674 O O . THR A 1 89 ? -4.510 13.330 10.570 1.00 84.31 89 THR A O 1
ATOM 677 N N . PRO A 1 90 ? -5.390 15.325 10.105 1.00 85.31 90 PRO A N 1
ATOM 678 C CA . PRO A 1 90 ? -4.172 15.835 9.445 1.00 85.31 90 PRO A CA 1
ATOM 679 C C . PRO A 1 90 ? -2.880 15.754 10.285 1.00 85.31 90 PRO A C 1
ATOM 681 O O . PRO A 1 90 ? -1.785 15.651 9.733 1.00 85.31 90 PRO A O 1
ATOM 684 N N . GLN A 1 91 ? -2.990 15.739 11.616 1.00 88.56 91 GLN A N 1
ATOM 685 C CA . GLN A 1 91 ? -1.853 15.524 12.514 1.00 88.56 91 GLN A CA 1
ATOM 686 C C . GLN A 1 91 ? -1.425 14.047 12.585 1.00 88.56 91 GLN A C 1
ATOM 688 O O . GLN A 1 91 ? -0.231 13.754 12.650 1.00 88.56 91 GLN A O 1
ATOM 693 N N . GLU A 1 92 ? -2.370 13.113 12.558 1.00 84.31 92 GLU A N 1
ATOM 694 C CA . GLU A 1 92 ? -2.081 11.674 12.525 1.00 84.31 92 GLU A CA 1
ATOM 695 C C . GLU A 1 92 ? -1.639 11.219 11.129 1.00 84.31 92 GLU A C 1
ATOM 697 O O . GLU A 1 92 ? -0.729 10.408 10.998 1.00 84.31 92 GLU A O 1
ATOM 702 N N . TRP A 1 93 ? -2.193 11.835 10.085 1.00 83.00 93 TRP A N 1
ATOM 703 C CA . TRP A 1 93 ? -1.681 11.830 8.716 1.00 83.00 93 TRP A CA 1
ATOM 704 C C . TRP A 1 93 ? -0.193 12.133 8.648 1.00 83.00 93 TRP A C 1
ATOM 706 O O . TRP A 1 93 ? 0.584 11.347 8.107 1.00 83.00 93 TRP A O 1
ATOM 716 N N . TYR A 1 94 ? 0.204 13.261 9.243 1.00 87.12 94 TYR A N 1
ATOM 717 C CA . TYR A 1 94 ? 1.605 13.628 9.352 1.00 87.12 94 TYR A CA 1
ATOM 718 C C . TYR A 1 94 ? 2.410 12.558 10.100 1.00 87.12 94 TYR A C 1
ATOM 720 O O . TYR A 1 94 ? 3.502 12.220 9.662 1.00 87.12 94 TYR A O 1
ATOM 728 N N . GLN A 1 95 ? 1.881 11.982 11.184 1.00 85.25 95 GLN A N 1
ATOM 729 C CA . GLN A 1 95 ? 2.569 10.928 11.941 1.00 85.25 95 GLN A CA 1
ATOM 730 C C . GLN A 1 95 ? 2.780 9.644 11.122 1.00 85.25 95 GLN A C 1
ATOM 732 O O . GLN A 1 95 ? 3.875 9.088 11.166 1.00 85.25 95 GLN A O 1
ATOM 737 N N . MET A 1 96 ? 1.789 9.192 10.346 1.00 81.50 96 MET A N 1
ATOM 738 C CA . MET A 1 96 ? 1.933 8.015 9.478 1.00 81.50 96 MET A CA 1
ATOM 739 C C . MET A 1 96 ? 2.891 8.284 8.318 1.00 81.50 96 MET A C 1
ATOM 741 O O . MET A 1 96 ? 3.800 7.490 8.102 1.00 81.50 96 MET A O 1
ATOM 745 N N . ALA A 1 97 ? 2.765 9.421 7.628 1.00 78.00 97 ALA A N 1
ATOM 746 C CA . ALA A 1 97 ? 3.669 9.783 6.535 1.00 78.00 97 ALA A CA 1
ATOM 747 C C . ALA A 1 97 ? 5.113 10.019 7.026 1.00 78.00 97 ALA A C 1
ATOM 749 O O . ALA A 1 97 ? 6.072 9.628 6.366 1.00 78.00 97 ALA A O 1
ATOM 750 N N . GLU A 1 98 ? 5.298 10.604 8.214 1.00 83.31 98 GLU A N 1
ATOM 751 C CA . GLU A 1 98 ? 6.615 10.753 8.844 1.00 83.31 98 GLU A CA 1
ATOM 752 C C . GLU A 1 98 ? 7.188 9.390 9.284 1.00 83.31 98 GLU A C 1
ATOM 754 O O . GLU A 1 98 ? 8.395 9.165 9.170 1.00 83.31 98 GLU A O 1
ATOM 759 N N . PHE A 1 99 ? 6.345 8.459 9.746 1.00 79.94 99 PHE A N 1
ATOM 760 C CA . PHE A 1 99 ? 6.733 7.081 10.061 1.00 79.94 99 PHE A CA 1
ATOM 761 C C . PHE A 1 99 ? 7.099 6.273 8.807 1.00 79.94 99 PHE A C 1
ATOM 763 O O . PHE A 1 99 ? 8.122 5.585 8.830 1.00 79.94 99 PHE A O 1
ATOM 770 N N . GLU A 1 100 ? 6.335 6.389 7.715 1.00 72.12 100 GLU A N 1
ATOM 771 C CA . GLU A 1 100 ? 6.657 5.809 6.405 1.00 72.12 100 GLU A CA 1
ATOM 772 C C . GLU A 1 100 ? 8.003 6.351 5.928 1.00 72.12 100 GLU A C 1
ATOM 774 O O . GLU A 1 100 ? 8.943 5.583 5.757 1.00 72.12 100 GLU A O 1
ATOM 779 N N . MET A 1 101 ? 8.143 7.677 5.834 1.00 77.88 101 MET A N 1
ATOM 780 C CA . MET A 1 101 ? 9.374 8.370 5.451 1.00 77.88 101 MET A CA 1
ATOM 781 C C . MET A 1 101 ? 10.586 7.892 6.268 1.00 77.88 101 MET A C 1
ATOM 783 O O . MET A 1 101 ? 11.621 7.547 5.697 1.00 77.88 101 MET A O 1
ATOM 787 N N . LYS A 1 102 ? 10.472 7.820 7.602 1.00 76.50 102 LYS A N 1
ATOM 788 C CA . LYS A 1 102 ? 11.547 7.329 8.485 1.00 76.50 102 LYS A CA 1
ATOM 789 C C . LYS A 1 102 ? 11.860 5.848 8.253 1.00 76.50 102 LYS A C 1
ATOM 791 O O . LYS A 1 102 ? 13.034 5.482 8.195 1.00 76.50 102 LYS A O 1
ATOM 796 N N . SER A 1 103 ? 10.840 5.004 8.110 1.00 70.06 103 SER A N 1
ATOM 797 C CA . SER A 1 103 ? 10.989 3.553 7.931 1.00 70.06 103 SER A CA 1
ATOM 798 C C . SER A 1 103 ? 11.555 3.196 6.558 1.00 70.06 103 SER A C 1
ATOM 800 O O . SER A 1 103 ? 12.456 2.367 6.459 1.00 70.06 103 SER A O 1
ATOM 802 N N . PHE A 1 104 ? 11.087 3.877 5.517 1.00 69.50 104 PHE A N 1
ATOM 803 C CA . PHE A 1 104 ? 11.530 3.761 4.135 1.00 69.50 104 PHE A CA 1
ATOM 804 C C . PHE A 1 104 ? 12.982 4.227 3.972 1.00 69.50 104 PHE A C 1
ATOM 806 O O . PHE A 1 104 ? 13.832 3.485 3.477 1.00 69.50 104 PHE A O 1
ATOM 813 N N . LYS A 1 105 ? 13.307 5.419 4.492 1.00 70.12 105 LYS A N 1
ATOM 814 C CA . LYS A 1 105 ? 14.674 5.955 4.495 1.00 70.12 105 LYS A CA 1
ATOM 815 C C . LYS A 1 105 ? 15.626 5.059 5.288 1.00 70.12 105 LYS A C 1
ATOM 817 O O . LYS A 1 105 ? 16.743 4.823 4.840 1.00 70.12 105 LYS A O 1
ATOM 822 N N . LYS A 1 106 ? 15.181 4.486 6.415 1.00 70.75 106 LYS A N 1
ATOM 823 C CA . LYS A 1 106 ? 15.946 3.461 7.141 1.00 70.75 106 LYS A CA 1
ATOM 824 C C . LYS A 1 106 ? 16.159 2.202 6.293 1.00 70.75 106 LYS A C 1
ATOM 826 O O . LYS A 1 106 ? 17.300 1.779 6.155 1.00 70.75 106 LYS A O 1
ATOM 831 N N . ALA A 1 107 ? 15.108 1.636 5.698 1.00 65.56 107 ALA A N 1
ATOM 832 C CA . ALA A 1 107 ? 15.190 0.413 4.894 1.00 65.56 107 ALA A CA 1
ATOM 833 C C . ALA A 1 107 ? 16.141 0.543 3.687 1.00 65.56 107 ALA A C 1
ATOM 835 O O . ALA A 1 107 ? 16.799 -0.427 3.325 1.00 65.56 107 ALA A O 1
ATOM 836 N N . LEU A 1 108 ? 16.260 1.741 3.103 1.00 62.78 108 LEU A N 1
ATOM 837 C CA . LEU A 1 108 ? 17.201 2.030 2.014 1.00 62.78 108 LEU A CA 1
ATOM 838 C C . LEU A 1 108 ? 18.640 2.331 2.472 1.00 62.78 108 LEU A C 1
ATOM 840 O O . LEU A 1 108 ? 19.559 2.232 1.657 1.00 62.78 108 LEU A O 1
ATOM 844 N N . MET A 1 109 ? 18.852 2.704 3.740 1.00 62.69 109 MET A N 1
ATOM 845 C CA . MET A 1 109 ? 20.182 2.959 4.320 1.00 62.69 109 MET A CA 1
ATOM 846 C C . MET A 1 109 ? 20.767 1.744 5.059 1.00 62.69 109 MET A C 1
ATOM 848 O O . MET A 1 109 ? 21.990 1.599 5.109 1.00 62.69 109 MET A O 1
ATOM 852 N N . ASP A 1 110 ? 19.931 0.854 5.604 1.00 61.38 110 ASP A N 1
ATOM 853 C CA . ASP A 1 110 ? 20.344 -0.415 6.218 1.00 61.38 110 ASP A CA 1
ATOM 854 C C . ASP A 1 110 ? 20.859 -1.380 5.127 1.00 61.38 110 ASP A C 1
ATOM 856 O O . ASP A 1 110 ? 20.127 -2.241 4.637 1.00 61.38 110 ASP A O 1
ATOM 860 N N . LYS A 1 111 ? 22.139 -1.244 4.737 1.00 49.91 111 LYS A N 1
ATOM 861 C CA . LYS A 1 111 ? 22.813 -2.016 3.666 1.00 49.91 111 LYS A CA 1
ATOM 862 C C . LYS A 1 111 ? 23.028 -3.514 3.978 1.00 49.91 111 LYS A C 1
ATOM 864 O O . LYS A 1 111 ? 24.148 -4.024 3.946 1.00 49.91 111 LYS A O 1
ATOM 869 N N . GLY A 1 112 ? 21.928 -4.236 4.184 1.00 51.12 112 GLY A N 1
ATOM 870 C CA . GLY A 1 112 ? 21.823 -5.694 4.151 1.00 51.12 112 GLY A CA 1
ATOM 871 C C . GLY A 1 112 ? 22.173 -6.421 5.454 1.00 51.12 112 GLY A C 1
ATOM 872 O O . GLY A 1 112 ? 23.308 -6.352 5.923 1.00 51.12 112 GLY A O 1
ATOM 873 N N . LYS A 1 113 ? 21.183 -7.167 5.978 1.00 45.41 113 LYS A N 1
ATOM 874 C CA . LYS A 1 113 ? 21.270 -8.476 6.685 1.00 45.41 113 LYS A CA 1
ATOM 875 C C . LYS A 1 113 ? 19.939 -8.822 7.362 1.00 45.41 113 LYS A C 1
ATOM 877 O O . LYS A 1 113 ? 19.321 -9.837 7.079 1.00 45.41 113 LYS A O 1
ATOM 882 N N . ASN A 1 114 ? 19.424 -7.920 8.194 1.00 46.56 114 ASN A N 1
ATOM 883 C CA . ASN A 1 114 ? 18.408 -8.261 9.203 1.00 46.56 114 ASN A CA 1
ATOM 884 C C . ASN A 1 114 ? 16.987 -8.583 8.683 1.00 46.56 114 ASN A C 1
ATOM 886 O O . ASN A 1 114 ? 16.127 -8.906 9.503 1.00 46.56 114 ASN A O 1
ATOM 890 N N . GLY A 1 115 ? 16.717 -8.458 7.376 1.00 45.34 115 GLY A N 1
ATOM 891 C CA . GLY A 1 115 ? 15.388 -8.643 6.768 1.00 45.34 115 GLY A CA 1
ATOM 892 C C . GLY A 1 115 ? 15.258 -9.904 5.905 1.00 45.34 115 GLY A C 1
ATOM 893 O O . GLY A 1 115 ? 14.381 -10.727 6.159 1.00 45.34 115 GLY A O 1
ATOM 894 N N . GLN A 1 116 ? 16.129 -10.071 4.902 1.00 47.75 116 GLN A N 1
ATOM 895 C CA . GLN A 1 116 ? 16.084 -11.218 3.980 1.00 47.75 116 GLN A CA 1
ATOM 896 C C . GLN A 1 116 ? 16.407 -12.539 4.693 1.00 47.75 116 GLN A C 1
ATOM 898 O O . GLN A 1 116 ? 15.636 -13.492 4.570 1.00 47.75 116 GLN A O 1
ATOM 903 N N . ASP A 1 117 ? 17.468 -12.566 5.507 1.00 51.38 117 ASP A N 1
ATOM 904 C CA . ASP A 1 117 ? 17.956 -13.754 6.225 1.00 51.38 117 ASP A CA 1
ATOM 905 C C . ASP A 1 117 ? 16.854 -14.462 7.043 1.00 51.38 117 ASP A C 1
ATOM 907 O O . ASP A 1 117 ? 16.859 -15.684 7.178 1.00 51.38 117 ASP A O 1
ATOM 911 N N . LYS A 1 118 ? 15.875 -13.705 7.560 1.00 51.69 118 LYS A N 1
ATOM 912 C CA . LYS A 1 118 ? 14.827 -14.199 8.469 1.00 51.69 118 LYS A CA 1
ATOM 913 C C . LYS A 1 118 ? 13.746 -15.040 7.789 1.00 51.69 118 LYS A C 1
ATOM 915 O O . LYS A 1 118 ? 13.313 -16.034 8.363 1.00 51.69 118 LYS A O 1
ATOM 920 N N . LEU A 1 119 ? 13.311 -14.657 6.587 1.00 51.09 119 LEU A N 1
ATOM 921 C CA . LEU A 1 119 ? 12.323 -15.424 5.813 1.00 51.09 119 LEU A CA 1
ATOM 922 C C . LEU A 1 119 ? 12.986 -16.501 4.950 1.00 51.09 119 LEU A C 1
ATOM 924 O O . LEU A 1 119 ? 12.442 -17.597 4.840 1.00 51.09 119 LEU A O 1
ATOM 928 N N . VAL A 1 120 ? 14.190 -16.233 4.427 1.00 54.69 120 VAL A N 1
ATOM 929 C CA . VAL A 1 120 ? 15.040 -17.255 3.789 1.00 54.69 120 VAL A CA 1
ATOM 930 C C . VAL A 1 120 ? 15.333 -18.409 4.761 1.00 54.69 120 VAL A C 1
ATOM 932 O O . VAL A 1 120 ? 15.490 -19.545 4.329 1.00 54.69 120 VAL A O 1
ATOM 935 N N . SER A 1 121 ? 15.318 -18.159 6.078 1.00 65.50 121 SER A N 1
ATOM 936 C CA . SER A 1 121 ? 15.389 -19.212 7.098 1.00 65.50 121 SER A CA 1
ATOM 937 C C . SER A 1 121 ? 14.269 -20.257 6.973 1.00 65.50 121 SER A C 1
ATOM 939 O O . SER A 1 121 ? 14.558 -21.438 7.113 1.00 65.50 121 SER A O 1
ATOM 941 N N . LEU A 1 122 ? 13.013 -19.882 6.675 1.00 73.12 122 LEU A N 1
ATOM 942 C CA . LEU A 1 122 ? 11.923 -20.868 6.549 1.00 73.12 122 LEU A CA 1
ATOM 943 C C . LEU A 1 122 ? 12.108 -21.775 5.332 1.00 73.12 122 LEU A C 1
ATOM 945 O O . LEU A 1 122 ? 12.060 -22.992 5.484 1.00 73.12 122 LEU A O 1
ATOM 949 N N . SER A 1 123 ? 12.363 -21.202 4.151 1.00 74.56 123 SER A N 1
ATOM 950 C CA . SER A 1 123 ? 12.583 -22.004 2.941 1.00 74.56 123 SER A CA 1
ATOM 951 C C . SER A 1 123 ? 13.836 -22.868 3.067 1.00 74.56 123 SER A C 1
ATOM 953 O O . SER A 1 123 ? 13.815 -24.023 2.665 1.00 74.56 123 SER A O 1
ATOM 955 N N . ARG A 1 124 ? 14.907 -22.358 3.695 1.00 79.50 124 ARG A N 1
ATOM 956 C CA . ARG A 1 124 ? 16.118 -23.154 3.927 1.00 79.50 124 ARG A CA 1
ATOM 957 C C . ARG A 1 124 ? 15.875 -24.291 4.923 1.00 79.50 124 ARG A C 1
ATOM 959 O O . ARG A 1 124 ? 16.333 -25.393 4.671 1.00 79.50 124 ARG A O 1
ATOM 966 N N . LEU A 1 125 ? 15.127 -24.070 6.008 1.00 82.62 125 LEU A N 1
ATOM 967 C CA . LEU A 1 125 ? 14.772 -25.134 6.962 1.00 82.62 125 LEU A CA 1
ATOM 968 C C . LEU A 1 125 ? 13.851 -26.201 6.340 1.00 82.62 125 LEU A C 1
ATOM 970 O O . LEU A 1 125 ? 13.878 -27.351 6.776 1.00 82.62 125 LEU A O 1
ATOM 974 N N . GLU A 1 126 ? 13.051 -25.841 5.335 1.00 85.69 126 GLU A N 1
ATOM 975 C CA . GLU A 1 126 ? 12.274 -26.784 4.522 1.00 85.69 126 GLU A CA 1
ATOM 976 C C . GLU A 1 126 ? 13.178 -27.577 3.557 1.00 85.69 126 GLU A C 1
ATOM 978 O O . GLU A 1 126 ? 13.118 -28.805 3.530 1.00 85.69 126 GLU A O 1
ATOM 983 N N . GLU A 1 127 ? 14.070 -26.899 2.824 1.00 86.62 127 GLU A N 1
ATOM 984 C CA . GLU A 1 127 ? 15.066 -27.510 1.923 1.00 86.62 127 GLU A CA 1
ATOM 985 C C . GLU A 1 127 ? 16.060 -28.427 2.668 1.00 86.62 127 GLU A C 1
ATOM 987 O O . GLU A 1 127 ? 16.448 -29.477 2.155 1.00 86.62 127 GLU A O 1
ATOM 992 N N . GLU A 1 128 ? 16.439 -28.066 3.898 1.00 87.88 128 GLU A N 1
ATOM 993 C CA . GLU A 1 128 ? 17.267 -28.855 4.823 1.00 87.88 128 GLU A CA 1
ATOM 994 C C . GLU A 1 128 ? 16.480 -30.009 5.491 1.00 87.88 128 GLU A C 1
ATOM 996 O O . GLU A 1 128 ? 17.072 -30.831 6.192 1.00 87.88 128 GLU A O 1
ATOM 1001 N N . GLY A 1 129 ? 15.156 -30.095 5.294 1.00 86.94 129 GLY A N 1
ATOM 1002 C CA . GLY A 1 129 ? 14.288 -31.137 5.862 1.00 86.94 129 GLY A CA 1
ATOM 1003 C C . GLY A 1 129 ? 14.048 -31.031 7.376 1.00 86.94 129 GLY A C 1
ATOM 1004 O O . GLY A 1 129 ? 13.596 -31.994 7.998 1.00 86.94 129 GLY A O 1
ATOM 1005 N N . VAL A 1 130 ? 14.356 -29.880 7.978 1.00 89.88 130 VAL A N 1
ATOM 1006 C CA . VAL A 1 130 ? 14.242 -29.599 9.423 1.00 89.88 130 VAL A CA 1
ATOM 1007 C C . VAL A 1 130 ? 12.797 -29.269 9.829 1.00 89.88 130 VAL A C 1
ATOM 1009 O O . VAL A 1 130 ? 12.377 -29.555 10.954 1.00 89.88 130 VAL A O 1
ATOM 1012 N N . ILE A 1 131 ? 12.021 -28.708 8.898 1.00 89.94 131 ILE A N 1
ATOM 1013 C CA . ILE A 1 131 ? 10.560 -28.567 8.975 1.00 89.94 131 ILE A CA 1
ATOM 1014 C C . ILE A 1 131 ? 9.923 -29.169 7.720 1.00 89.94 131 ILE A C 1
ATOM 1016 O O . ILE A 1 131 ? 10.546 -29.221 6.662 1.00 89.94 131 ILE A O 1
ATOM 1020 N N . SER A 1 132 ? 8.673 -29.620 7.810 1.00 90.69 132 SER A N 1
ATOM 1021 C CA . SER A 1 132 ? 7.945 -30.079 6.622 1.00 90.69 132 SER A CA 1
ATOM 1022 C C . SER A 1 132 ? 7.373 -28.910 5.811 1.00 90.69 132 SER A C 1
ATOM 1024 O O . SER A 1 132 ? 7.002 -27.878 6.373 1.00 90.69 132 SER A O 1
ATOM 1026 N N . HIS A 1 133 ? 7.182 -29.109 4.502 1.00 89.06 133 HIS A N 1
ATOM 1027 C CA . HIS A 1 133 ? 6.470 -28.169 3.621 1.00 89.06 133 HIS A CA 1
ATOM 1028 C C . HIS A 1 133 ? 5.118 -27.710 4.204 1.00 89.06 133 HIS A C 1
ATOM 1030 O O . HIS A 1 133 ? 4.761 -26.535 4.152 1.00 89.06 133 HIS A O 1
ATOM 1036 N N . GLN A 1 134 ? 4.374 -28.624 4.843 1.00 92.19 134 GLN A N 1
ATOM 1037 C CA . GLN A 1 134 ? 3.085 -28.303 5.462 1.00 92.19 134 GLN A CA 1
ATOM 1038 C C . GLN A 1 134 ? 3.215 -27.401 6.705 1.00 92.19 134 GLN A C 1
ATOM 1040 O O . GLN A 1 134 ? 2.237 -26.776 7.106 1.00 92.19 134 GLN A O 1
ATOM 1045 N N . GLU A 1 135 ? 4.377 -27.357 7.355 1.00 90.38 135 GLU A N 1
ATOM 1046 C CA . GLU A 1 135 ? 4.654 -26.465 8.486 1.00 90.38 135 GLU A CA 1
ATOM 1047 C C . GLU A 1 135 ? 5.161 -25.107 7.991 1.00 90.38 135 GLU A C 1
ATOM 1049 O O . GLU A 1 135 ? 4.666 -24.082 8.458 1.00 90.38 135 GLU A O 1
ATOM 1054 N N . ALA A 1 136 ? 6.028 -25.095 6.972 1.00 86.38 136 ALA A N 1
ATOM 1055 C CA . ALA A 1 136 ? 6.452 -23.878 6.283 1.00 86.38 136 ALA A CA 1
ATOM 1056 C C . ALA A 1 136 ? 5.254 -23.096 5.707 1.00 86.38 136 ALA A C 1
ATOM 1058 O O . ALA A 1 136 ? 5.075 -21.921 6.030 1.00 86.38 136 ALA A O 1
ATOM 1059 N N . GLU A 1 137 ? 4.360 -23.747 4.952 1.00 87.00 137 GLU A N 1
ATOM 1060 C CA . GLU A 1 137 ? 3.161 -23.087 4.413 1.00 87.00 137 GLU A CA 1
ATOM 1061 C C . GLU A 1 137 ? 2.154 -22.671 5.500 1.00 87.00 137 GLU A C 1
ATOM 1063 O O . GLU A 1 137 ? 1.484 -21.655 5.338 1.00 87.00 137 GLU A O 1
ATOM 1068 N N . LYS A 1 138 ? 2.075 -23.360 6.650 1.00 91.12 138 LYS A N 1
ATOM 1069 C CA . LYS A 1 138 ? 1.253 -22.894 7.789 1.00 91.12 138 LYS A CA 1
ATOM 1070 C C . LYS A 1 138 ? 1.828 -21.630 8.435 1.00 91.12 138 LYS A C 1
ATOM 1072 O O . LYS A 1 138 ? 1.065 -20.705 8.720 1.00 91.12 138 LYS A O 1
ATOM 1077 N N . ALA A 1 139 ? 3.146 -21.558 8.624 1.00 86.06 139 ALA A N 1
ATOM 1078 C CA . ALA A 1 139 ? 3.817 -20.358 9.125 1.00 86.06 139 ALA A CA 1
ATOM 1079 C C . ALA A 1 139 ? 3.666 -19.182 8.140 1.00 86.06 139 ALA A C 1
ATOM 1081 O O . ALA A 1 139 ? 3.321 -18.068 8.541 1.00 86.06 139 ALA A O 1
ATOM 1082 N N . MET A 1 140 ? 3.831 -19.441 6.837 1.00 81.62 140 MET A N 1
ATOM 1083 C CA . MET A 1 140 ? 3.613 -18.450 5.779 1.00 81.62 140 MET A CA 1
ATOM 1084 C C . MET A 1 140 ? 2.146 -18.017 5.674 1.00 81.62 140 MET A C 1
ATOM 1086 O O . MET A 1 140 ? 1.881 -16.830 5.500 1.00 81.62 140 MET A O 1
ATOM 1090 N N . ALA A 1 141 ? 1.178 -18.920 5.844 1.00 84.38 141 ALA A N 1
ATOM 1091 C CA . ALA A 1 141 ? -0.241 -18.570 5.900 1.00 84.38 141 ALA A CA 1
ATOM 1092 C C . ALA A 1 141 ? -0.565 -17.672 7.106 1.00 84.38 141 ALA A C 1
ATOM 1094 O O . ALA A 1 141 ? -1.279 -16.684 6.949 1.00 84.38 141 ALA A O 1
ATOM 1095 N N . ALA A 1 142 ? 0.003 -17.947 8.284 1.00 87.44 142 ALA A N 1
ATOM 1096 C CA . ALA A 1 142 ? -0.162 -17.096 9.463 1.00 87.44 142 ALA A CA 1
ATOM 1097 C C . ALA A 1 142 ? 0.449 -15.692 9.259 1.00 87.44 142 ALA A C 1
ATOM 1099 O O . ALA A 1 142 ? -0.164 -14.688 9.621 1.00 87.44 142 ALA A O 1
ATOM 1100 N N . LEU A 1 143 ? 1.603 -15.601 8.585 1.00 79.94 143 LEU A N 1
ATOM 1101 C CA . LEU A 1 143 ? 2.177 -14.332 8.115 1.00 79.94 143 LEU A CA 1
ATOM 1102 C C . LEU A 1 143 ? 1.259 -13.585 7.139 1.00 79.94 143 LEU A C 1
ATOM 1104 O O . LEU A 1 143 ? 1.065 -12.380 7.285 1.00 79.94 143 LEU A O 1
ATOM 1108 N N . ARG A 1 144 ? 0.696 -14.289 6.146 1.00 78.38 144 ARG A N 1
ATOM 1109 C CA . ARG A 1 144 ? -0.240 -13.720 5.162 1.00 78.38 144 ARG A CA 1
ATOM 1110 C C . ARG A 1 144 ? -1.507 -13.195 5.859 1.00 78.38 144 ARG A C 1
ATOM 1112 O O . ARG A 1 144 ? -1.945 -12.099 5.529 1.00 78.38 144 ARG A O 1
ATOM 1119 N N . ARG A 1 145 ? -2.039 -13.902 6.872 1.00 83.12 145 ARG A N 1
ATOM 1120 C CA . ARG A 1 145 ? -3.144 -13.407 7.725 1.00 83.12 145 ARG A CA 1
ATOM 1121 C C . ARG A 1 145 ? -2.771 -12.116 8.458 1.00 83.12 145 ARG A C 1
ATOM 1123 O O . ARG A 1 145 ? -3.556 -11.178 8.448 1.00 83.12 145 ARG A O 1
ATOM 1130 N N . LEU A 1 146 ? -1.578 -12.051 9.056 1.00 77.88 146 LEU A N 1
ATOM 1131 C CA . LEU A 1 146 ? -1.107 -10.860 9.773 1.00 77.88 146 LEU A CA 1
ATOM 1132 C C . LEU A 1 146 ? -0.893 -9.653 8.839 1.00 77.88 146 LEU A C 1
ATOM 1134 O O . LEU A 1 146 ? -1.186 -8.527 9.230 1.00 77.88 146 LEU A O 1
ATOM 1138 N N . LEU A 1 147 ? -0.413 -9.880 7.610 1.00 75.38 147 LEU A N 1
ATOM 1139 C CA . LEU A 1 147 ? -0.265 -8.837 6.586 1.00 75.38 147 LEU A CA 1
ATOM 1140 C C . LEU A 1 147 ? -1.623 -8.308 6.096 1.00 75.38 147 LEU A C 1
ATOM 1142 O O . LEU A 1 147 ? -1.780 -7.110 5.895 1.00 75.38 147 LEU A O 1
ATOM 1146 N N . LEU A 1 148 ? -2.601 -9.200 5.923 1.00 77.75 148 LEU A N 1
ATOM 1147 C CA . LEU A 1 148 ? -3.939 -8.891 5.407 1.00 77.75 148 LEU A CA 1
ATOM 1148 C C . LEU A 1 148 ? -4.966 -8.592 6.516 1.00 77.75 148 LEU A C 1
ATOM 1150 O O . LEU A 1 148 ? -6.170 -8.598 6.259 1.00 77.75 148 LEU A O 1
ATOM 1154 N N . ALA A 1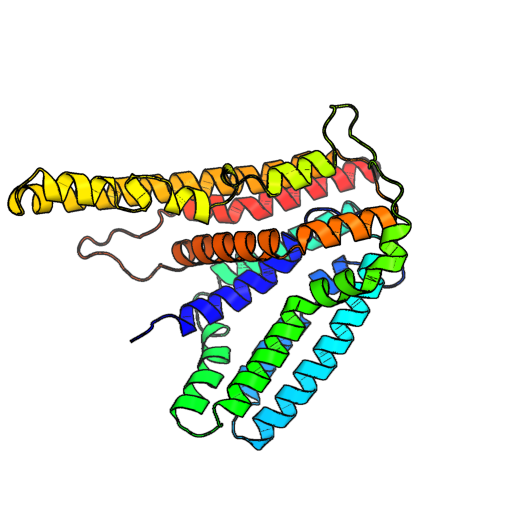 149 ? -4.515 -8.303 7.741 1.00 81.38 149 ALA A N 1
ATOM 1155 C CA . ALA A 1 149 ? -5.384 -8.035 8.887 1.00 81.38 149 ALA A CA 1
ATOM 1156 C C . ALA A 1 149 ? -6.307 -6.817 8.674 1.00 81.38 149 ALA A C 1
ATOM 1158 O O . ALA A 1 149 ? -7.455 -6.840 9.115 1.00 81.38 149 ALA A O 1
ATOM 1159 N N . SER A 1 150 ? -5.850 -5.789 7.946 1.00 81.12 150 SER A N 1
ATOM 1160 C CA . SER A 1 150 ? -6.678 -4.640 7.547 1.00 81.12 150 SER A CA 1
ATOM 1161 C C . SER A 1 150 ? -7.785 -5.031 6.559 1.00 81.12 150 SER A C 1
ATOM 1163 O O . SER A 1 150 ? -8.923 -4.583 6.701 1.00 81.12 150 SER A O 1
ATOM 1165 N N . LYS A 1 151 ? -7.487 -5.932 5.608 1.00 83.12 151 LYS A N 1
ATOM 1166 C CA . LYS A 1 151 ? -8.482 -6.479 4.677 1.00 83.12 151 LYS A CA 1
ATOM 1167 C C . LYS A 1 151 ? -9.525 -7.321 5.411 1.00 83.12 151 LYS A C 1
ATOM 1169 O O . LYS A 1 151 ? -10.714 -7.069 5.261 1.00 83.12 151 LYS A O 1
ATOM 1174 N N . ALA A 1 152 ? -9.091 -8.271 6.240 1.00 85.81 152 ALA A N 1
ATOM 1175 C CA . ALA A 1 152 ? -9.997 -9.110 7.027 1.00 85.81 152 ALA A CA 1
ATOM 1176 C C . ALA A 1 152 ? -10.884 -8.278 7.976 1.00 85.81 152 ALA A C 1
ATOM 1178 O O . ALA A 1 152 ? -12.061 -8.589 8.164 1.00 85.81 152 ALA A O 1
ATOM 1179 N N . ALA A 1 153 ? -10.354 -7.176 8.517 1.00 87.25 153 ALA A N 1
ATOM 1180 C CA . ALA A 1 153 ? -11.136 -6.217 9.282 1.00 87.25 153 ALA A CA 1
ATOM 1181 C C . ALA A 1 153 ? -12.210 -5.521 8.429 1.00 87.25 153 ALA A C 1
ATOM 1183 O O . ALA A 1 153 ? -13.380 -5.555 8.810 1.00 87.25 153 ALA A O 1
ATOM 1184 N N . VAL A 1 154 ? -11.869 -4.924 7.280 1.00 86.12 154 VAL A N 1
ATOM 1185 C CA . VAL A 1 154 ? -12.860 -4.181 6.475 1.00 86.12 154 VAL A CA 1
ATOM 1186 C C . VAL A 1 154 ? -13.875 -5.082 5.765 1.00 86.12 154 VAL A C 1
ATOM 1188 O O . VAL A 1 154 ? -15.052 -4.736 5.711 1.00 86.12 154 VAL A O 1
ATOM 1191 N N . ASP A 1 155 ? -13.472 -6.272 5.312 1.00 89.56 155 ASP A N 1
ATOM 1192 C CA . ASP A 1 155 ? -14.378 -7.273 4.724 1.00 89.56 155 ASP A CA 1
ATOM 1193 C C . ASP A 1 155 ? -15.397 -7.825 5.747 1.00 89.56 155 ASP A C 1
ATOM 1195 O O . ASP A 1 155 ? -16.331 -8.530 5.374 1.00 89.56 155 ASP A O 1
ATOM 1199 N N . SER A 1 156 ? -15.230 -7.511 7.038 1.00 92.56 156 SER A N 1
ATOM 1200 C CA . SER A 1 156 ? -16.167 -7.860 8.115 1.00 92.56 156 SER A CA 1
ATOM 1201 C C . SER A 1 156 ? -17.079 -6.707 8.561 1.00 92.56 156 SER A C 1
ATOM 1203 O O . SER A 1 156 ? -17.808 -6.854 9.541 1.00 92.56 156 SER A O 1
ATOM 1205 N N . LEU A 1 157 ? -17.026 -5.555 7.882 1.00 92.56 157 LEU A N 1
ATOM 1206 C CA . LEU A 1 157 ? -17.763 -4.337 8.245 1.00 92.56 157 LEU A CA 1
ATOM 1207 C C . LEU A 1 157 ? -18.951 -4.031 7.319 1.00 92.56 157 LEU A C 1
ATOM 1209 O O . LEU A 1 157 ? -19.455 -2.914 7.334 1.00 92.56 157 LEU A O 1
ATOM 1213 N N . ASP A 1 158 ? -19.439 -4.992 6.537 1.00 93.25 158 ASP A N 1
ATOM 1214 C CA . ASP A 1 158 ? -20.479 -4.768 5.519 1.00 93.25 158 ASP A CA 1
ATOM 1215 C C . ASP A 1 158 ? -21.774 -4.144 6.068 1.00 93.25 158 ASP A C 1
ATOM 1217 O O . ASP A 1 158 ? -22.252 -3.160 5.504 1.00 93.25 158 ASP A O 1
ATOM 1221 N N . ASP A 1 159 ? -22.287 -4.622 7.207 1.00 93.19 159 ASP A N 1
ATOM 1222 C CA . ASP A 1 159 ? -23.481 -4.051 7.859 1.00 93.19 159 ASP A CA 1
ATOM 1223 C C . ASP A 1 159 ? -23.254 -2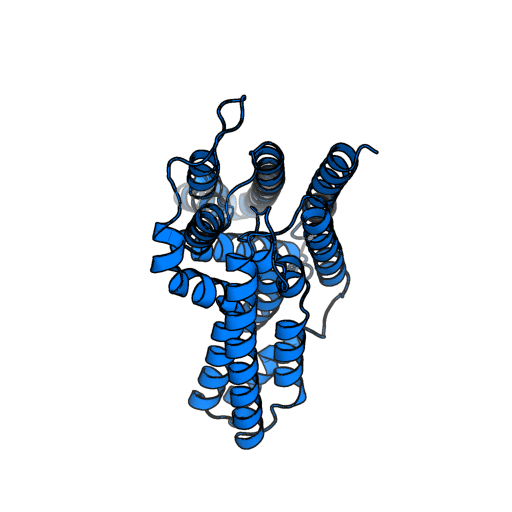.616 8.379 1.00 93.19 159 ASP A C 1
ATOM 1225 O O . ASP A 1 159 ? -24.191 -1.825 8.478 1.00 93.19 159 ASP A O 1
ATOM 1229 N N . PHE A 1 160 ? -22.007 -2.259 8.702 1.00 91.25 160 PHE A N 1
ATOM 1230 C CA . PHE A 1 160 ? -21.609 -0.912 9.126 1.00 91.25 160 PHE A CA 1
ATOM 1231 C C . PHE A 1 160 ? -21.424 0.014 7.913 1.00 91.25 160 PHE A C 1
ATOM 1233 O O . PHE A 1 160 ? -21.919 1.140 7.895 1.00 91.25 160 PHE A O 1
ATOM 1240 N N . ILE A 1 161 ? -20.794 -0.497 6.853 1.00 91.31 161 ILE A N 1
ATOM 1241 C CA . ILE A 1 161 ? -20.611 0.170 5.559 1.00 91.31 161 ILE A CA 1
ATOM 1242 C C . ILE A 1 161 ? -21.959 0.416 4.863 1.00 91.31 161 ILE A C 1
ATOM 1244 O O . ILE A 1 161 ? -22.094 1.402 4.146 1.00 91.31 161 ILE A O 1
ATOM 1248 N N . ALA A 1 162 ? -22.992 -0.392 5.121 1.00 90.62 162 ALA A N 1
ATOM 1249 C CA . ALA A 1 162 ? -24.357 -0.126 4.660 1.00 90.62 162 ALA A CA 1
ATOM 1250 C C . ALA A 1 162 ? -24.953 1.192 5.211 1.00 90.62 162 ALA A C 1
ATOM 1252 O O . ALA A 1 162 ? -25.892 1.729 4.624 1.00 90.62 162 ALA A O 1
ATOM 1253 N N . GLY A 1 163 ? -24.397 1.743 6.300 1.00 87.75 163 GLY A N 1
ATOM 1254 C CA . GLY A 1 163 ? -24.719 3.080 6.809 1.00 87.75 163 GLY A CA 1
ATOM 1255 C C . GLY A 1 163 ? -24.062 4.234 6.036 1.00 87.75 163 GLY A C 1
ATOM 1256 O O . GLY A 1 163 ? -24.425 5.394 6.250 1.00 87.75 163 GLY A O 1
ATOM 1257 N N . ALA A 1 164 ? -23.119 3.950 5.126 1.00 81.50 164 ALA A N 1
ATOM 1258 C CA . ALA A 1 164 ? -22.452 4.952 4.302 1.00 81.50 164 ALA A CA 1
ATOM 1259 C C . ALA A 1 164 ? -23.466 5.638 3.376 1.00 81.50 164 ALA A C 1
ATOM 1261 O O . ALA A 1 164 ? -23.839 5.125 2.322 1.00 81.50 164 ALA A O 1
ATOM 1262 N N . SER A 1 165 ? -23.914 6.827 3.773 1.00 82.31 165 SER A N 1
ATOM 1263 C CA . SER A 1 165 ? -24.834 7.633 2.973 1.00 82.31 165 SER A CA 1
ATOM 1264 C C . SER A 1 165 ? -24.089 8.189 1.756 1.00 82.31 165 SER A C 1
ATOM 1266 O O . SER A 1 165 ? -23.332 9.152 1.880 1.00 82.31 165 SER A O 1
ATOM 1268 N N . LEU A 1 166 ? -24.268 7.530 0.608 1.00 84.62 166 LEU A N 1
ATOM 1269 C CA . LEU A 1 166 ? -23.695 7.890 -0.692 1.00 84.62 166 LEU A CA 1
ATOM 1270 C C . LEU A 1 166 ? -24.631 8.841 -1.475 1.00 84.62 166 LEU A C 1
ATOM 1272 O O . LEU A 1 166 ? -25.851 8.763 -1.299 1.00 84.62 166 LEU A O 1
ATOM 1276 N N . PRO A 1 167 ? -24.111 9.690 -2.387 1.00 85.56 167 PRO A N 1
ATOM 1277 C CA . PRO A 1 167 ? -22.696 9.879 -2.730 1.00 85.56 167 PRO A CA 1
ATOM 1278 C C . PRO A 1 167 ? -21.900 10.578 -1.620 1.00 85.56 167 PRO A C 1
ATOM 1280 O O . PRO A 1 167 ? -22.468 11.202 -0.723 1.00 85.56 167 PRO A O 1
ATOM 1283 N N . LEU A 1 168 ? -20.577 10.463 -1.684 1.00 87.38 168 LEU A N 1
ATOM 1284 C CA . LEU A 1 168 ? -19.663 11.067 -0.721 1.00 87.38 168 LEU A CA 1
ATOM 1285 C C . LEU A 1 168 ? -19.534 12.585 -0.939 1.00 87.38 168 LEU A C 1
ATOM 1287 O O . LEU A 1 168 ? -19.718 13.081 -2.055 1.00 87.38 168 LEU A O 1
ATOM 1291 N N . PRO A 1 169 ? -19.210 13.359 0.113 1.00 84.94 169 PRO A N 1
ATOM 1292 C CA . PRO A 1 169 ? -19.026 14.799 -0.012 1.00 84.94 169 PRO A CA 1
ATOM 1293 C C . PRO A 1 169 ? -17.809 15.134 -0.898 1.00 84.94 169 PRO A C 1
ATOM 1295 O O . PRO A 1 169 ? -16.712 14.604 -0.718 1.00 84.94 169 PRO A O 1
ATOM 1298 N N . SER A 1 170 ? -18.007 16.036 -1.861 1.00 86.38 170 SER A N 1
ATOM 1299 C CA . SER A 1 170 ? -16.996 16.473 -2.834 1.00 86.38 170 SER A CA 1
ATOM 1300 C C . SER A 1 170 ? -16.278 17.761 -2.413 1.00 86.38 170 SER A C 1
ATOM 1302 O O . SER A 1 170 ? -16.827 18.583 -1.678 1.00 86.38 170 SER A O 1
ATOM 1304 N N . SER A 1 171 ? -15.076 17.988 -2.949 1.00 84.25 171 SER A N 1
ATOM 1305 C CA . SER A 1 171 ? -14.407 19.296 -2.895 1.00 84.25 171 SER A CA 1
ATOM 1306 C C . SER A 1 171 ? -15.205 20.359 -3.681 1.00 84.25 171 SER A C 1
ATOM 1308 O O . SER A 1 171 ? -15.815 20.021 -4.703 1.00 84.25 171 SER A O 1
ATOM 1310 N N . PRO A 1 172 ? -15.168 21.650 -3.283 1.00 76.44 172 PRO A N 1
ATOM 1311 C CA . PRO A 1 172 ? -15.652 22.766 -4.103 1.00 76.44 172 PRO A CA 1
ATOM 1312 C C . PRO A 1 172 ? -15.037 22.826 -5.511 1.00 76.44 172 PRO A C 1
ATOM 1314 O O . PRO A 1 172 ? -15.697 23.286 -6.439 1.00 76.44 172 PRO A O 1
ATOM 1317 N N . ASP A 1 173 ? -13.814 22.311 -5.686 1.00 78.88 173 ASP A N 1
ATOM 1318 C CA . ASP A 1 173 ? -13.118 22.231 -6.981 1.00 78.88 173 ASP A CA 1
ATOM 1319 C C . ASP A 1 173 ? -13.685 21.126 -7.902 1.00 78.88 173 ASP A C 1
ATOM 1321 O O . ASP A 1 173 ? -13.220 20.930 -9.025 1.00 78.88 173 ASP A O 1
ATOM 1325 N N . GLY A 1 174 ? -14.680 20.367 -7.431 1.00 79.31 174 GLY A N 1
ATOM 1326 C CA . GLY A 1 174 ? -15.352 19.310 -8.184 1.00 79.31 174 GLY A CA 1
ATOM 1327 C C . GLY A 1 174 ? -14.656 17.947 -8.160 1.00 79.31 174 GLY A C 1
ATOM 1328 O O . GLY A 1 174 ? -15.145 17.025 -8.818 1.00 79.31 174 GLY A O 1
ATOM 1329 N N . ASP A 1 175 ? -13.556 17.778 -7.422 1.00 86.88 175 ASP A N 1
ATOM 1330 C CA . ASP A 1 175 ? -12.988 16.453 -7.127 1.00 86.88 175 ASP A CA 1
ATOM 1331 C C . ASP A 1 175 ? -13.802 15.738 -6.032 1.00 86.88 175 ASP A C 1
ATOM 1333 O O . ASP A 1 175 ? -14.440 16.384 -5.197 1.00 86.88 175 ASP A O 1
ATOM 1337 N N . SER A 1 176 ? -13.811 14.406 -6.027 1.00 90.62 176 SER A N 1
ATOM 1338 C CA . SER A 1 176 ? -14.560 13.609 -5.043 1.00 90.62 176 SER A CA 1
ATOM 1339 C C . SER A 1 176 ? -13.830 12.320 -4.690 1.00 90.62 176 SER A C 1
ATOM 1341 O O . SER A 1 176 ? -12.936 11.875 -5.409 1.00 90.62 176 SER A O 1
ATOM 1343 N N . TYR A 1 177 ? -14.239 11.690 -3.593 1.00 87.56 177 TYR A N 1
ATOM 1344 C CA . TYR A 1 177 ? -13.693 10.405 -3.172 1.00 87.56 177 TYR A CA 1
ATOM 1345 C C . TYR A 1 177 ? -13.873 9.306 -4.231 1.00 87.56 177 TYR A C 1
ATOM 1347 O O . TYR A 1 177 ? -12.943 8.549 -4.490 1.00 87.56 177 TYR A O 1
ATOM 1355 N N . GLU A 1 17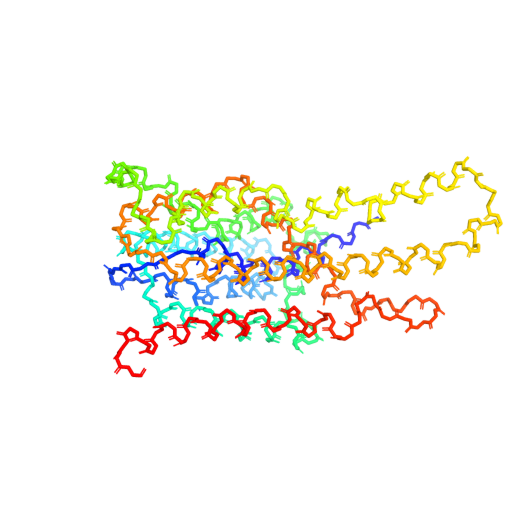8 ? -15.020 9.254 -4.910 1.00 90.44 178 GLU A N 1
ATOM 1356 C CA . GLU A 1 178 ? -15.273 8.303 -5.998 1.00 90.44 178 GLU A CA 1
ATOM 1357 C C . GLU A 1 178 ? -14.392 8.589 -7.221 1.00 90.44 178 GLU A C 1
ATOM 1359 O O . GLU A 1 178 ? -13.891 7.656 -7.845 1.00 90.44 178 GLU A O 1
ATOM 1364 N N . LYS A 1 179 ? -14.142 9.869 -7.543 1.00 91.75 179 LYS A N 1
ATOM 1365 C CA . LYS A 1 179 ? -13.194 10.264 -8.602 1.00 91.75 179 LYS A CA 1
ATOM 1366 C C . LYS A 1 179 ? -11.746 9.948 -8.243 1.00 91.75 179 LYS A C 1
ATOM 1368 O O . LYS A 1 179 ? -10.961 9.650 -9.140 1.00 91.75 179 LYS A O 1
ATOM 1373 N N . LEU A 1 180 ? -11.383 10.018 -6.963 1.00 87.88 180 LEU A N 1
ATOM 1374 C CA . LEU A 1 180 ? -10.062 9.621 -6.488 1.00 87.88 180 LEU A CA 1
ATOM 1375 C C . LEU A 1 180 ? -9.896 8.099 -6.587 1.00 87.88 180 LEU A C 1
ATOM 1377 O O . LEU A 1 180 ? -8.946 7.649 -7.215 1.00 87.88 180 LEU A O 1
ATOM 1381 N N . VAL A 1 181 ? -10.849 7.310 -6.076 1.00 86.50 181 VAL A N 1
ATOM 1382 C CA . VAL A 1 181 ? -10.848 5.837 -6.189 1.00 86.50 181 VAL A CA 1
ATOM 1383 C C . VAL A 1 181 ? -10.813 5.385 -7.653 1.00 86.50 181 VAL A C 1
ATOM 1385 O O . VAL A 1 181 ? -9.968 4.569 -8.016 1.00 86.50 181 VAL A O 1
ATOM 1388 N N . ALA A 1 182 ? -11.665 5.946 -8.518 1.00 89.62 182 ALA A N 1
ATOM 1389 C CA . ALA A 1 182 ? -11.678 5.618 -9.944 1.00 89.62 182 ALA A CA 1
ATOM 1390 C C . ALA A 1 182 ? -10.353 5.972 -10.645 1.00 89.62 182 ALA A C 1
ATOM 1392 O O . ALA A 1 182 ? -9.905 5.229 -11.511 1.00 89.62 182 ALA A O 1
ATOM 1393 N N . TRP A 1 183 ? -9.699 7.066 -10.241 1.00 90.44 183 TRP A N 1
ATOM 1394 C CA . TRP A 1 183 ? -8.375 7.444 -10.739 1.00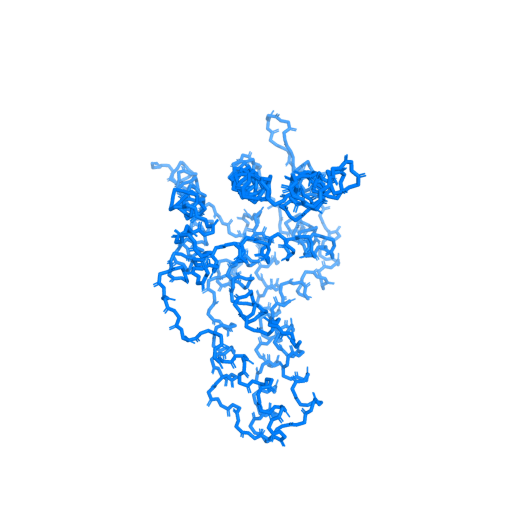 90.44 183 TRP A CA 1
ATOM 1395 C C . TRP A 1 183 ? -7.271 6.505 -10.222 1.00 90.44 183 TRP A C 1
ATOM 1397 O O . TRP A 1 183 ? -6.425 6.098 -11.015 1.00 90.44 183 TRP A O 1
ATOM 1407 N N . LYS A 1 184 ? -7.292 6.071 -8.950 1.00 83.75 184 LYS A N 1
ATOM 1408 C CA . LYS A 1 184 ? -6.341 5.057 -8.440 1.00 83.75 184 LYS A CA 1
ATOM 1409 C C . LYS A 1 184 ? -6.497 3.714 -9.179 1.00 83.75 184 LYS A C 1
ATOM 1411 O O . LYS A 1 184 ? -5.521 2.996 -9.380 1.00 83.75 184 LYS A O 1
ATOM 1416 N N . LEU A 1 185 ? -7.718 3.395 -9.619 1.00 83.56 185 LEU A N 1
ATOM 1417 C CA . LEU A 1 185 ? -8.050 2.213 -10.424 1.00 83.56 185 LEU A CA 1
ATOM 1418 C C . LEU A 1 185 ? -7.829 2.391 -11.941 1.00 83.56 185 LEU A C 1
ATOM 1420 O O . LEU A 1 185 ? -8.022 1.430 -12.692 1.00 83.56 185 LEU A O 1
ATOM 1424 N N . ASP A 1 186 ? -7.345 3.539 -12.422 1.00 89.75 186 ASP A N 1
ATOM 1425 C CA . ASP A 1 186 ? -6.956 3.697 -13.829 1.00 89.75 186 ASP A CA 1
ATOM 1426 C C . ASP A 1 186 ? -5.650 2.923 -14.130 1.00 89.75 186 ASP A C 1
ATOM 1428 O O . ASP A 1 186 ? -4.666 3.073 -13.395 1.00 89.75 186 ASP A O 1
ATOM 1432 N N . PRO A 1 187 ? -5.594 2.068 -15.173 1.00 87.12 187 PRO A N 1
ATOM 1433 C CA . PRO A 1 187 ? -4.384 1.307 -15.500 1.00 87.12 187 PRO A CA 1
ATOM 1434 C C . PRO A 1 187 ? -3.160 2.190 -15.777 1.00 87.12 187 PRO A C 1
ATOM 1436 O O . PRO A 1 187 ? -2.048 1.844 -15.381 1.00 87.12 187 PRO A O 1
ATOM 1439 N N . GLY A 1 188 ? -3.359 3.371 -16.368 1.00 87.56 188 GLY A N 1
ATOM 1440 C CA . GLY A 1 188 ? -2.313 4.353 -16.643 1.00 87.56 188 GLY A CA 1
ATOM 1441 C C . GLY A 1 188 ? -1.686 4.977 -15.393 1.00 87.56 188 GLY A C 1
ATOM 1442 O O . GLY A 1 188 ? -0.668 5.665 -15.509 1.00 87.56 188 GLY A O 1
ATOM 1443 N N . ASN A 1 189 ? -2.215 4.724 -14.192 1.00 87.69 189 ASN A N 1
ATOM 1444 C CA . ASN A 1 189 ? -1.589 5.133 -12.932 1.00 87.69 189 ASN A CA 1
ATOM 1445 C C . ASN A 1 189 ? -0.703 4.051 -12.287 1.00 87.69 189 ASN A C 1
ATOM 1447 O O . ASN A 1 189 ? 0.134 4.395 -11.448 1.00 87.69 189 ASN A O 1
ATOM 1451 N N . SER A 1 190 ? -0.789 2.791 -12.735 1.00 86.69 190 SER A N 1
ATOM 1452 C CA . SER A 1 190 ? 0.074 1.709 -12.241 1.00 86.69 190 SER A CA 1
ATOM 1453 C C . SER A 1 190 ? 1.464 1.725 -12.873 1.00 86.69 190 SER A C 1
ATOM 1455 O O . SER A 1 190 ? 1.619 1.851 -14.089 1.00 86.69 190 SER A O 1
ATOM 1457 N N . LEU A 1 191 ? 2.494 1.573 -12.045 1.00 86.00 191 LEU A N 1
ATOM 1458 C CA . LEU A 1 191 ? 3.878 1.441 -12.493 1.00 86.00 191 LEU A CA 1
ATOM 1459 C C . LEU A 1 191 ? 4.101 0.149 -13.292 1.00 86.00 191 LEU A C 1
ATOM 1461 O O . LEU A 1 191 ? 4.690 0.206 -14.371 1.00 86.00 191 LEU A O 1
ATOM 1465 N N . SER A 1 192 ? 3.622 -0.998 -12.797 1.00 86.88 192 SER A N 1
ATOM 1466 C CA . SER A 1 192 ? 3.794 -2.287 -13.473 1.00 86.88 192 SER A CA 1
ATOM 1467 C C . SER A 1 192 ? 3.044 -2.319 -14.803 1.00 86.88 192 SER A C 1
ATOM 1469 O O . SER A 1 192 ? 3.645 -2.640 -15.824 1.00 86.88 192 SER A O 1
ATOM 1471 N N . TYR A 1 193 ? 1.782 -1.871 -14.829 1.00 90.50 193 TYR A N 1
ATOM 1472 C CA . TYR A 1 193 ? 0.997 -1.794 -16.063 1.00 90.50 193 TYR A CA 1
ATOM 1473 C C . TYR A 1 193 ? 1.691 -0.924 -17.118 1.00 90.50 193 TYR A C 1
ATOM 1475 O O . TYR A 1 193 ? 1.828 -1.347 -18.266 1.00 90.50 193 TYR A O 1
ATOM 1483 N N . ASN A 1 194 ? 2.177 0.264 -16.738 1.00 91.88 194 ASN A N 1
ATOM 1484 C CA . ASN A 1 194 ? 2.889 1.139 -17.669 1.00 91.88 194 ASN A CA 1
ATOM 1485 C C . ASN A 1 194 ? 4.210 0.528 -18.167 1.00 91.88 194 ASN A C 1
ATOM 1487 O O . ASN A 1 194 ? 4.552 0.726 -19.329 1.00 91.88 194 ASN A O 1
ATOM 1491 N N . MET A 1 195 ? 4.947 -0.228 -17.343 1.00 88.38 195 MET A N 1
ATOM 1492 C CA . MET A 1 195 ? 6.161 -0.920 -17.800 1.00 88.38 195 MET A CA 1
ATOM 1493 C C . MET A 1 195 ? 5.866 -2.104 -18.729 1.00 88.38 195 MET A C 1
ATOM 1495 O O . MET A 1 195 ? 6.581 -2.279 -19.715 1.00 88.38 195 MET A O 1
ATOM 1499 N N . ASP A 1 196 ? 4.812 -2.876 -18.463 1.00 89.75 196 ASP A N 1
ATOM 1500 C CA . ASP A 1 196 ? 4.406 -4.012 -19.300 1.00 89.75 196 ASP A CA 1
ATOM 1501 C C . ASP A 1 196 ? 3.867 -3.563 -20.671 1.00 89.75 196 ASP A C 1
ATOM 1503 O O . ASP A 1 196 ? 4.016 -4.276 -21.667 1.00 89.75 196 ASP A O 1
ATOM 1507 N N . HIS A 1 197 ? 3.275 -2.366 -20.749 1.00 92.56 197 HIS A N 1
ATOM 1508 C CA . HIS A 1 197 ? 2.698 -1.811 -21.979 1.00 92.56 197 HIS A CA 1
ATOM 1509 C C . HIS A 1 197 ? 3.622 -0.832 -22.724 1.00 92.56 197 HIS A C 1
ATOM 1511 O O . HIS A 1 197 ? 3.330 -0.489 -23.871 1.00 92.56 197 HIS A O 1
ATOM 1517 N N . ASP A 1 198 ? 4.747 -0.411 -22.137 1.00 93.81 198 ASP A N 1
ATOM 1518 C CA . ASP A 1 198 ? 5.733 0.425 -22.827 1.00 93.81 198 ASP A CA 1
ATOM 1519 C C . ASP A 1 198 ? 6.607 -0.411 -23.793 1.00 93.81 198 ASP A C 1
ATOM 1521 O O . ASP A 1 198 ? 7.307 -1.325 -23.342 1.00 93.81 198 ASP A O 1
ATOM 1525 N N . PRO A 1 199 ? 6.627 -0.104 -25.111 1.00 91.88 199 PRO A N 1
ATOM 1526 C CA . PRO A 1 199 ? 7.328 -0.913 -26.115 1.00 91.88 199 PRO A CA 1
ATOM 1527 C C . PRO A 1 199 ? 8.845 -1.052 -25.926 1.00 91.88 199 PRO A C 1
ATOM 1529 O O . PRO A 1 199 ? 9.449 -1.953 -26.518 1.00 91.88 199 PRO A O 1
ATOM 1532 N N . ILE A 1 200 ? 9.472 -0.154 -25.159 1.00 89.19 200 ILE A N 1
ATOM 1533 C CA . ILE A 1 200 ? 10.904 -0.197 -24.845 1.00 89.19 200 ILE A CA 1
ATOM 1534 C C . ILE A 1 200 ? 11.121 -1.070 -23.602 1.00 89.19 200 ILE A C 1
ATOM 1536 O O . ILE A 1 200 ? 11.987 -1.943 -23.603 1.00 89.19 200 ILE A O 1
ATOM 1540 N N . CYS A 1 201 ? 10.306 -0.885 -22.559 1.00 86.38 201 CYS A N 1
ATOM 1541 C CA . CYS A 1 201 ? 10.439 -1.612 -21.292 1.00 86.38 201 CYS A CA 1
ATOM 1542 C C . CYS A 1 201 ? 10.112 -3.113 -21.395 1.00 86.38 201 CYS A C 1
ATOM 1544 O O . CYS A 1 201 ? 10.748 -3.905 -20.690 1.00 86.38 201 CYS A O 1
ATOM 1546 N N . ASN A 1 202 ? 9.163 -3.491 -22.265 1.00 86.94 202 ASN A N 1
ATOM 1547 C CA . ASN A 1 202 ? 8.688 -4.870 -22.474 1.00 86.94 202 ASN A CA 1
ATOM 1548 C C . ASN A 1 202 ? 9.429 -5.651 -23.591 1.00 86.94 202 ASN A C 1
ATOM 1550 O O . ASN A 1 202 ? 9.107 -6.811 -23.889 1.00 86.94 202 ASN A O 1
ATOM 1554 N N . GLY A 1 203 ? 10.426 -5.025 -24.227 1.00 85.19 203 GLY A N 1
ATOM 1555 C CA . GLY A 1 203 ? 11.242 -5.634 -25.281 1.00 85.19 203 GLY A CA 1
ATOM 1556 C C . GLY A 1 203 ? 10.529 -5.827 -26.627 1.00 85.19 203 GLY A C 1
ATOM 1557 O O . GLY A 1 203 ? 11.019 -6.579 -27.466 1.00 85.19 203 GLY A O 1
ATOM 1558 N N . CYS A 1 204 ? 9.379 -5.189 -26.877 1.00 91.00 204 CYS A N 1
ATOM 1559 C CA . CYS A 1 204 ? 8.743 -5.220 -28.202 1.00 91.00 204 CYS A CA 1
ATOM 1560 C C . CYS A 1 204 ? 9.600 -4.529 -29.276 1.00 91.00 204 CYS A C 1
ATOM 1562 O O . CYS A 1 204 ? 9.683 -5.031 -30.395 1.00 91.00 204 CYS A O 1
ATOM 1564 N N . VAL A 1 205 ? 10.269 -3.419 -28.941 1.00 89.50 205 VAL A N 1
ATOM 1565 C CA . VAL A 1 205 ? 11.212 -2.739 -29.852 1.00 89.50 205 VAL A CA 1
ATOM 1566 C C . VAL A 1 205 ? 12.428 -3.619 -30.152 1.00 89.50 205 VAL A C 1
ATOM 1568 O O . VAL A 1 205 ? 12.830 -3.719 -31.307 1.00 89.50 205 VAL A O 1
ATOM 1571 N N . GLU A 1 206 ? 12.976 -4.295 -29.142 1.00 88.06 206 GLU A N 1
ATOM 1572 C CA . GLU A 1 206 ? 14.103 -5.225 -29.287 1.00 88.06 206 GLU A CA 1
ATOM 1573 C C . GLU A 1 206 ? 13.754 -6.368 -30.252 1.00 88.06 206 GLU A C 1
ATOM 1575 O O . GLU A 1 206 ? 14.389 -6.492 -31.296 1.00 88.06 206 GLU A O 1
ATOM 1580 N N . LYS A 1 207 ? 12.654 -7.091 -30.001 1.00 89.69 207 LYS A N 1
ATOM 1581 C CA . LYS A 1 207 ? 12.165 -8.189 -30.861 1.00 89.69 207 LYS A CA 1
ATOM 1582 C C . LYS A 1 207 ? 11.839 -7.749 -32.291 1.00 89.69 207 LYS A C 1
ATOM 1584 O O . LYS A 1 207 ? 12.034 -8.505 -33.242 1.00 89.69 207 LYS A O 1
ATOM 1589 N N . ALA A 1 208 ? 11.334 -6.526 -32.469 1.00 90.94 208 ALA A N 1
ATOM 1590 C CA . ALA A 1 208 ? 11.082 -5.970 -33.796 1.00 90.94 208 ALA A CA 1
ATOM 1591 C C . ALA A 1 208 ? 12.386 -5.690 -34.563 1.00 90.94 208 ALA A C 1
ATOM 1593 O O . ALA A 1 208 ? 12.435 -5.887 -35.778 1.00 90.94 208 ALA A O 1
ATOM 1594 N N . LEU A 1 209 ? 13.442 -5.263 -33.865 1.00 89.56 209 LEU A N 1
ATOM 1595 C CA . LEU A 1 209 ? 14.769 -5.048 -34.441 1.00 89.56 209 LEU A CA 1
ATOM 1596 C C . LEU A 1 209 ? 15.480 -6.379 -34.730 1.00 89.56 209 LEU A C 1
ATOM 1598 O O . LEU A 1 209 ? 15.995 -6.527 -35.836 1.00 89.56 209 LEU A O 1
ATOM 1602 N N . GLU A 1 210 ? 15.411 -7.366 -33.826 1.00 89.44 210 GLU A N 1
ATOM 1603 C CA . GLU A 1 210 ? 15.900 -8.742 -34.050 1.00 89.44 210 GLU A CA 1
ATOM 1604 C C . GLU A 1 210 ? 15.316 -9.360 -35.331 1.00 89.44 210 GLU A C 1
ATOM 1606 O O . GLU A 1 210 ? 16.017 -10.026 -36.085 1.00 89.44 210 GLU A O 1
ATOM 1611 N N . TYR A 1 211 ? 14.033 -9.114 -35.613 1.00 90.00 211 TYR A N 1
ATOM 1612 C CA . TYR A 1 211 ? 13.372 -9.626 -36.816 1.00 90.00 211 TYR A CA 1
ATOM 1613 C C . TYR A 1 211 ? 13.786 -8.898 -38.112 1.00 90.00 211 TYR A C 1
ATOM 1615 O O . TYR A 1 211 ? 13.638 -9.441 -39.207 1.00 90.00 211 TYR A O 1
ATOM 1623 N N . CYS A 1 212 ? 14.282 -7.660 -38.012 1.00 89.75 212 CYS A N 1
ATOM 1624 C CA . CYS A 1 212 ? 14.583 -6.802 -39.166 1.00 89.75 212 CYS A CA 1
ATOM 1625 C C . CYS A 1 212 ? 16.083 -6.671 -39.480 1.00 89.75 212 CYS A C 1
ATOM 1627 O O . CYS A 1 212 ? 16.441 -6.196 -40.560 1.00 89.75 212 CYS A O 1
ATOM 1629 N N . LEU A 1 213 ? 16.957 -7.039 -38.543 1.00 90.06 213 LEU A N 1
ATOM 1630 C CA . LEU A 1 213 ? 18.399 -6.807 -38.587 1.00 90.06 213 LEU A CA 1
ATOM 1631 C C . LEU A 1 213 ? 19.155 -8.124 -38.372 1.00 90.06 213 LEU A C 1
ATOM 1633 O O . LEU A 1 213 ? 18.627 -9.071 -37.807 1.00 90.06 213 LEU A O 1
ATOM 1637 N N . ASN A 1 214 ? 20.407 -8.195 -38.829 1.00 91.06 214 ASN A N 1
ATOM 1638 C CA . ASN A 1 214 ? 21.265 -9.344 -38.524 1.00 91.06 214 ASN A CA 1
ATOM 1639 C C . ASN A 1 214 ? 21.963 -9.173 -37.169 1.00 91.06 214 ASN A C 1
ATOM 1641 O O . ASN A 1 214 ? 22.198 -8.045 -36.729 1.00 91.06 214 ASN A O 1
ATOM 1645 N N . ASP A 1 215 ? 22.364 -10.297 -36.577 1.00 89.06 215 ASP A N 1
ATOM 1646 C CA . ASP A 1 215 ? 22.994 -10.429 -35.259 1.00 89.06 215 ASP A CA 1
ATOM 1647 C C . ASP A 1 215 ? 24.087 -9.377 -35.018 1.00 89.06 215 ASP A C 1
ATOM 1649 O O . ASP A 1 215 ? 24.091 -8.699 -33.997 1.00 89.06 215 ASP A O 1
ATOM 1653 N N . ARG A 1 216 ? 24.959 -9.141 -36.006 1.00 88.06 216 ARG A N 1
ATOM 1654 C CA . ARG A 1 216 ? 26.078 -8.189 -35.905 1.00 88.06 216 ARG A CA 1
ATOM 1655 C C . ARG A 1 216 ? 25.646 -6.717 -35.846 1.00 88.06 216 ARG A C 1
ATOM 1657 O O . ARG A 1 216 ? 26.398 -5.871 -35.371 1.00 88.06 216 ARG A O 1
ATOM 1664 N N . ILE A 1 217 ? 24.459 -6.380 -36.348 1.00 86.62 217 ILE A N 1
ATOM 1665 C CA . ILE A 1 217 ? 23.855 -5.054 -36.145 1.00 86.62 217 ILE A CA 1
ATOM 1666 C C . ILE A 1 217 ? 23.142 -5.013 -34.787 1.00 86.62 217 ILE A C 1
ATOM 1668 O O . ILE A 1 217 ? 23.217 -3.993 -34.106 1.00 86.62 217 ILE A O 1
ATOM 1672 N N . MET A 1 218 ? 22.522 -6.115 -34.352 1.00 88.88 218 MET A N 1
ATOM 1673 C CA . MET A 1 218 ? 21.923 -6.211 -33.016 1.00 88.88 218 MET A CA 1
ATOM 1674 C C . MET A 1 218 ? 22.967 -6.081 -31.898 1.00 88.88 218 MET A C 1
ATOM 1676 O O . MET A 1 218 ? 22.746 -5.300 -30.979 1.00 88.88 218 MET A O 1
ATOM 1680 N N . GLU A 1 219 ? 24.141 -6.709 -32.020 1.00 87.38 219 GLU A N 1
ATOM 1681 C CA . GLU A 1 219 ? 25.295 -6.523 -31.118 1.00 87.38 219 GLU A CA 1
ATOM 1682 C C . GLU A 1 219 ? 25.669 -5.037 -30.949 1.00 87.38 219 GLU A C 1
ATOM 1684 O O . GLU A 1 219 ? 25.925 -4.572 -29.839 1.00 87.38 219 GLU A O 1
ATOM 1689 N N . LEU A 1 220 ? 25.657 -4.266 -32.045 1.00 88.00 220 LEU A N 1
ATOM 1690 C CA . LEU A 1 220 ? 25.969 -2.831 -32.038 1.00 88.00 220 LEU A CA 1
ATOM 1691 C C . LEU A 1 220 ? 24.842 -1.968 -31.444 1.00 88.00 220 LEU A C 1
ATOM 1693 O O . LEU A 1 220 ? 25.109 -0.863 -30.968 1.00 88.00 220 LEU A O 1
ATOM 1697 N N . LEU A 1 221 ? 23.594 -2.444 -31.481 1.00 87.12 221 LEU A N 1
ATOM 1698 C CA . LEU A 1 221 ? 22.421 -1.739 -30.955 1.00 87.12 221 LEU A CA 1
ATOM 1699 C C . LEU A 1 221 ? 22.067 -2.126 -29.515 1.00 87.12 221 LEU A C 1
ATOM 1701 O O . LEU A 1 221 ? 21.454 -1.314 -28.826 1.00 87.12 221 LEU A O 1
ATOM 1705 N N . TYR A 1 222 ? 22.466 -3.306 -29.035 1.00 83.31 222 TYR A N 1
ATOM 1706 C CA . TYR A 1 222 ? 22.104 -3.830 -27.713 1.00 83.31 222 TYR A CA 1
ATOM 1707 C C . TYR A 1 222 ? 22.435 -2.831 -26.595 1.00 83.31 222 TYR A C 1
ATOM 1709 O O . TYR A 1 222 ? 21.550 -2.368 -25.879 1.00 83.31 222 TYR A O 1
ATOM 1717 N N . GLY A 1 223 ? 23.681 -2.347 -26.548 1.00 82.50 223 GLY A N 1
ATOM 1718 C CA . GLY A 1 223 ? 24.109 -1.325 -25.588 1.00 82.50 223 GLY A CA 1
ATOM 1719 C C . GLY A 1 223 ? 23.448 0.054 -25.758 1.00 82.50 223 GLY A C 1
ATOM 1720 O O . GLY A 1 223 ? 23.659 0.931 -24.924 1.00 82.50 223 GLY A O 1
ATOM 1721 N N . ALA A 1 224 ? 22.674 0.305 -26.818 1.00 86.75 224 ALA A N 1
ATOM 1722 C CA . ALA A 1 224 ? 21.802 1.479 -26.939 1.00 86.75 224 ALA A CA 1
ATOM 1723 C C . ALA A 1 224 ? 20.369 1.170 -26.463 1.00 86.75 224 ALA A C 1
ATOM 1725 O O . ALA A 1 224 ? 19.773 1.992 -25.768 1.00 86.75 224 ALA A O 1
ATOM 1726 N N . LEU A 1 225 ? 19.850 -0.025 -26.766 1.00 84.75 225 LEU A N 1
ATOM 1727 C CA . LEU A 1 225 ? 18.543 -0.508 -26.311 1.00 84.75 225 LEU A CA 1
ATOM 1728 C C . LEU A 1 225 ? 18.488 -0.656 -24.784 1.00 84.75 225 LEU A C 1
ATOM 1730 O O . LEU A 1 225 ? 17.553 -0.143 -24.170 1.00 84.75 225 LEU A O 1
ATOM 1734 N N . THR A 1 226 ? 19.516 -1.235 -24.154 1.00 82.12 226 THR A N 1
ATOM 1735 C CA . THR A 1 226 ? 19.622 -1.340 -22.686 1.00 82.12 226 THR A CA 1
ATOM 1736 C C . THR A 1 226 ? 19.567 0.035 -22.016 1.00 82.12 226 THR A C 1
ATOM 1738 O O . THR A 1 226 ? 18.821 0.229 -21.054 1.00 82.12 226 THR A O 1
ATOM 1741 N N . ARG A 1 227 ? 20.285 1.032 -22.560 1.00 82.69 227 ARG A N 1
ATOM 1742 C CA . ARG A 1 227 ? 20.258 2.415 -22.049 1.00 82.69 227 ARG A CA 1
ATOM 1743 C C . ARG A 1 227 ? 18.895 3.078 -22.238 1.00 82.69 227 ARG A C 1
ATOM 1745 O O . ARG A 1 227 ? 18.367 3.607 -21.266 1.00 82.69 227 ARG A O 1
ATOM 1752 N N . ALA A 1 228 ? 18.288 2.983 -23.421 1.00 85.19 228 ALA A N 1
ATOM 1753 C CA . ALA A 1 228 ? 16.952 3.532 -23.669 1.00 85.19 228 ALA A CA 1
ATOM 1754 C C . ALA A 1 228 ? 15.884 2.898 -22.755 1.00 85.19 228 ALA A C 1
ATOM 1756 O O . ALA A 1 228 ? 15.046 3.599 -22.191 1.00 85.19 228 ALA A O 1
ATOM 1757 N N . CYS A 1 229 ? 15.948 1.580 -22.548 1.00 84.06 229 CYS A N 1
ATOM 1758 C CA . CYS A 1 229 ? 15.073 0.845 -21.636 1.00 84.06 229 CYS A CA 1
ATOM 1759 C C . CYS A 1 229 ? 15.264 1.293 -20.176 1.00 84.06 229 CYS A C 1
ATOM 1761 O O . CYS A 1 229 ? 14.289 1.546 -19.467 1.00 84.06 229 CYS A O 1
ATOM 1763 N N . ARG A 1 230 ? 16.513 1.477 -19.732 1.00 78.62 230 ARG A N 1
ATOM 1764 C CA . ARG A 1 230 ? 16.847 1.999 -18.398 1.00 78.62 230 ARG A CA 1
ATOM 1765 C C . ARG A 1 230 ? 16.356 3.436 -18.189 1.00 78.62 230 ARG A C 1
ATOM 1767 O O . ARG A 1 230 ? 15.707 3.707 -17.181 1.00 78.62 230 ARG A O 1
ATOM 1774 N N . GLU A 1 231 ? 16.619 4.339 -19.132 1.00 83.69 231 GLU A N 1
ATOM 1775 C CA . GLU A 1 231 ? 16.153 5.734 -19.092 1.00 83.69 231 GLU A CA 1
ATOM 1776 C C . GLU A 1 231 ? 14.620 5.810 -19.051 1.00 83.69 231 GLU A C 1
ATOM 1778 O O . GLU A 1 231 ? 14.052 6.562 -18.254 1.00 83.69 231 GLU A O 1
ATOM 1783 N N . ARG A 1 232 ? 13.933 4.968 -19.834 1.00 88.50 232 ARG A N 1
ATOM 1784 C CA . ARG A 1 232 ? 12.469 4.902 -19.852 1.00 88.50 232 ARG A CA 1
ATOM 1785 C C . ARG A 1 232 ? 11.885 4.336 -18.553 1.00 88.50 232 ARG A C 1
ATOM 1787 O O . ARG A 1 232 ? 10.925 4.901 -18.032 1.00 88.50 232 ARG A O 1
ATOM 1794 N N . ARG A 1 233 ? 12.491 3.294 -17.970 1.00 83.38 233 ARG A N 1
ATOM 1795 C CA . ARG A 1 233 ? 12.126 2.772 -16.634 1.00 83.38 233 ARG A CA 1
ATOM 1796 C C . ARG A 1 233 ? 12.290 3.836 -15.549 1.00 83.38 233 ARG A C 1
ATOM 1798 O O . ARG A 1 233 ? 11.387 4.018 -14.737 1.00 83.38 233 ARG A O 1
ATOM 1805 N N . VAL A 1 234 ? 13.395 4.584 -15.577 1.00 81.38 234 VAL A N 1
ATOM 1806 C CA . VAL A 1 234 ? 13.633 5.740 -14.697 1.00 81.38 234 VAL A CA 1
ATOM 1807 C C . VAL A 1 234 ? 12.538 6.800 -14.850 1.00 81.38 234 VAL A C 1
ATOM 1809 O O . VAL A 1 234 ? 12.030 7.292 -13.842 1.00 81.38 234 VAL A O 1
ATOM 1812 N N . GLN A 1 235 ? 12.137 7.133 -16.080 1.00 86.38 235 GLN A N 1
ATOM 1813 C CA . GLN A 1 235 ? 11.052 8.084 -16.325 1.00 86.38 235 GLN A CA 1
ATOM 1814 C C . GLN A 1 235 ? 9.723 7.594 -15.725 1.00 86.38 235 GLN A C 1
ATOM 1816 O O . GLN A 1 235 ? 9.090 8.339 -14.982 1.00 86.38 235 GLN A O 1
ATOM 1821 N N . LEU A 1 236 ? 9.337 6.339 -15.978 1.00 87.56 236 LEU A N 1
ATOM 1822 C CA . LEU A 1 236 ? 8.092 5.753 -15.464 1.00 87.56 236 LEU A CA 1
ATOM 1823 C C . LEU A 1 236 ? 8.046 5.712 -13.924 1.00 87.56 236 LEU A C 1
ATOM 1825 O O . LEU A 1 236 ? 7.004 5.991 -13.334 1.00 87.56 236 LEU A O 1
ATOM 1829 N N . ILE A 1 237 ? 9.178 5.439 -13.261 1.00 82.25 237 ILE A N 1
ATOM 1830 C CA . ILE A 1 237 ? 9.290 5.498 -11.791 1.00 82.25 237 ILE A CA 1
ATOM 1831 C C . ILE A 1 237 ? 9.049 6.926 -11.275 1.00 82.25 237 ILE A C 1
ATOM 1833 O O . ILE A 1 237 ? 8.337 7.102 -10.287 1.00 82.25 237 ILE A O 1
ATOM 1837 N N . ARG A 1 238 ? 9.597 7.953 -11.943 1.00 84.50 238 ARG A N 1
ATOM 1838 C CA . ARG A 1 238 ? 9.370 9.366 -11.577 1.00 84.50 238 ARG A CA 1
ATOM 1839 C C . ARG A 1 238 ? 7.906 9.773 -11.785 1.00 84.50 238 ARG A C 1
ATOM 1841 O O . ARG A 1 238 ? 7.303 10.312 -10.866 1.00 84.50 238 ARG A O 1
ATOM 1848 N N . GLU A 1 239 ? 7.319 9.430 -12.934 1.00 88.25 239 GLU A N 1
ATOM 1849 C CA . GLU A 1 239 ? 5.905 9.698 -13.252 1.00 88.25 239 GLU A CA 1
ATOM 1850 C C . GLU A 1 239 ? 4.939 9.041 -12.248 1.00 88.25 239 GLU A C 1
ATOM 1852 O O . GLU A 1 239 ? 3.920 9.630 -11.887 1.00 88.25 239 GLU A O 1
ATOM 1857 N N . HIS A 1 240 ? 5.252 7.837 -11.761 1.00 86.00 240 HIS A N 1
ATOM 1858 C CA . HIS A 1 240 ? 4.477 7.178 -10.707 1.00 86.00 240 HIS A CA 1
ATOM 1859 C C . HIS A 1 240 ? 4.715 7.808 -9.318 1.00 86.00 240 HIS A C 1
ATOM 1861 O O . HIS A 1 240 ? 3.767 7.942 -8.546 1.00 86.00 240 HIS A O 1
ATOM 1867 N N . ALA A 1 241 ? 5.930 8.279 -9.008 1.00 83.25 241 ALA A N 1
ATOM 1868 C CA . ALA A 1 241 ? 6.203 9.048 -7.785 1.00 83.25 241 ALA A CA 1
ATOM 1869 C C . ALA A 1 241 ? 5.387 10.348 -7.726 1.00 83.25 241 ALA A C 1
ATOM 1871 O O . ALA A 1 241 ? 4.777 10.641 -6.698 1.00 83.25 241 ALA A O 1
ATOM 1872 N N . ASP A 1 242 ? 5.321 11.093 -8.831 1.00 87.38 242 ASP A N 1
ATOM 1873 C CA . ASP A 1 242 ? 4.511 12.312 -8.918 1.00 87.38 242 ASP A CA 1
ATOM 1874 C C . ASP A 1 242 ? 3.018 12.015 -8.724 1.00 87.38 242 ASP A C 1
ATOM 1876 O O . ASP A 1 242 ? 2.348 12.722 -7.972 1.00 87.38 242 ASP A O 1
ATOM 1880 N N . LYS A 1 243 ? 2.507 10.908 -9.282 1.00 87.44 243 LYS A N 1
ATOM 1881 C CA . LYS A 1 243 ? 1.135 10.434 -9.022 1.00 87.44 243 LYS A CA 1
ATOM 1882 C C . LYS A 1 243 ? 0.896 10.125 -7.538 1.00 87.44 243 LYS A C 1
ATOM 1884 O O . LYS A 1 243 ? -0.146 10.500 -7.009 1.00 87.44 243 LYS A O 1
ATOM 1889 N N . ARG A 1 244 ? 1.854 9.523 -6.816 1.00 83.50 244 ARG A N 1
ATOM 1890 C CA . ARG A 1 244 ? 1.734 9.322 -5.352 1.00 83.50 244 ARG A CA 1
ATOM 1891 C C . ARG A 1 244 ? 1.650 10.650 -4.576 1.00 83.50 244 ARG A C 1
ATOM 1893 O O . ARG A 1 244 ? 0.985 10.694 -3.542 1.00 83.50 244 ARG A O 1
ATOM 1900 N N . VAL A 1 245 ? 2.268 11.732 -5.066 1.00 85.81 245 VAL A N 1
ATOM 1901 C CA . VAL A 1 245 ? 2.108 13.086 -4.493 1.00 85.81 245 VAL A CA 1
ATOM 1902 C C . VAL A 1 245 ? 0.759 13.702 -4.889 1.00 85.81 245 VAL A C 1
ATOM 1904 O O . VAL A 1 245 ? 0.068 14.221 -4.014 1.00 85.81 245 VAL A O 1
ATOM 1907 N N . GLU A 1 246 ? 0.338 13.593 -6.156 1.00 89.62 246 GLU A N 1
ATOM 1908 C CA . GLU A 1 246 ? -0.975 14.062 -6.641 1.00 89.62 246 GLU A CA 1
ATOM 1909 C C . GLU A 1 246 ? -2.127 13.428 -5.845 1.00 89.62 246 GLU A C 1
ATOM 1911 O O . GLU A 1 246 ? -3.055 14.122 -5.432 1.00 89.62 246 GLU A O 1
ATOM 1916 N N . GLU A 1 247 ? -2.043 12.124 -5.571 1.00 87.44 247 GLU A N 1
ATOM 1917 C CA . GLU A 1 247 ? -3.012 11.384 -4.763 1.00 87.44 247 GLU A CA 1
ATOM 1918 C C . GLU A 1 247 ? -3.181 12.003 -3.371 1.00 87.44 247 GLU A C 1
ATOM 1920 O O . GLU A 1 247 ? -4.302 12.305 -2.949 1.00 87.44 247 GLU A O 1
ATOM 1925 N N . ALA A 1 248 ? -2.063 12.232 -2.675 1.00 85.25 248 ALA A N 1
ATOM 1926 C CA . ALA A 1 248 ? -2.056 12.852 -1.358 1.00 85.25 248 ALA A CA 1
ATOM 1927 C C . ALA A 1 248 ? -2.556 14.305 -1.420 1.00 85.25 248 ALA A C 1
ATOM 1929 O O . ALA A 1 248 ? -3.320 14.729 -0.553 1.00 85.25 248 ALA A O 1
ATOM 1930 N N . GLU A 1 249 ? -2.189 15.066 -2.457 1.00 88.06 249 GLU A N 1
ATOM 1931 C CA . GLU A 1 249 ? -2.659 16.436 -2.665 1.00 88.06 249 GLU A CA 1
ATOM 1932 C C . GLU A 1 249 ? -4.168 16.518 -2.880 1.00 88.06 249 GLU A C 1
ATOM 1934 O O . GLU A 1 249 ? -4.825 17.330 -2.225 1.00 88.06 249 GLU A O 1
ATOM 1939 N N . ARG A 1 250 ? -4.727 15.692 -3.766 1.00 88.31 250 ARG A N 1
ATOM 1940 C CA . ARG A 1 250 ? -6.163 15.661 -4.070 1.00 88.31 250 ARG A CA 1
ATOM 1941 C C . ARG A 1 250 ? -6.969 15.287 -2.838 1.00 88.31 250 ARG A C 1
ATOM 1943 O O . ARG A 1 250 ? -7.849 16.036 -2.418 1.00 88.31 250 ARG A O 1
ATOM 1950 N N . LEU A 1 251 ? -6.565 14.211 -2.173 1.00 85.88 251 LEU A N 1
ATOM 1951 C CA . LEU A 1 251 ? -7.096 13.799 -0.881 1.00 85.88 251 LEU A CA 1
ATOM 1952 C C . LEU A 1 251 ? -7.005 14.896 0.190 1.00 85.88 251 LEU A C 1
ATOM 1954 O O . LEU A 1 251 ? -7.947 15.091 0.958 1.00 85.88 251 LEU A O 1
ATOM 1958 N N . SER A 1 252 ? -5.903 15.649 0.242 1.00 85.00 252 SER A N 1
ATOM 1959 C CA . SER A 1 252 ? -5.741 16.741 1.209 1.00 85.00 252 SER A CA 1
ATOM 1960 C C . SER A 1 252 ? -6.763 17.874 1.022 1.00 85.00 252 SER A C 1
ATOM 1962 O O . SER A 1 252 ? -6.964 18.660 1.948 1.00 85.00 252 SER A O 1
ATOM 1964 N N . ARG A 1 253 ? -7.453 17.938 -0.124 1.00 87.81 253 ARG A N 1
ATOM 1965 C CA . ARG A 1 253 ? -8.502 18.921 -0.444 1.00 87.81 253 ARG A CA 1
ATOM 1966 C C . ARG A 1 253 ? -9.924 18.376 -0.248 1.00 87.81 253 ARG A C 1
ATOM 1968 O O . ARG A 1 253 ? -10.874 19.150 -0.328 1.00 87.81 253 ARG A O 1
ATOM 1975 N N . LEU A 1 254 ? -10.089 17.074 0.008 1.00 86.94 254 LEU A N 1
ATOM 1976 C CA . LEU A 1 254 ? -11.404 16.463 0.217 1.00 86.94 254 LEU A CA 1
ATOM 1977 C C . LEU A 1 254 ? -11.954 16.734 1.640 1.00 86.94 254 LEU A C 1
ATOM 1979 O O . LEU A 1 254 ? -11.174 16.834 2.597 1.00 86.94 254 LEU A O 1
ATOM 1983 N N . PRO A 1 255 ? -13.287 16.883 1.788 1.00 87.06 255 PRO A N 1
ATOM 1984 C CA . PRO A 1 255 ? -13.948 17.140 3.071 1.00 87.06 255 PRO A CA 1
ATOM 1985 C C . PRO A 1 255 ? -13.997 15.890 3.974 1.00 87.06 255 PRO A C 1
ATOM 1987 O O . PRO A 1 255 ? -13.927 14.771 3.474 1.00 87.06 255 PRO A O 1
ATOM 1990 N N . PRO A 1 256 ? -14.148 16.045 5.303 1.00 84.75 256 PRO A N 1
ATOM 1991 C CA . PRO A 1 256 ? -14.164 14.918 6.236 1.00 84.75 256 PRO A CA 1
ATOM 1992 C C . PRO A 1 256 ? -15.358 13.969 6.021 1.00 84.75 256 PRO A C 1
ATOM 1994 O O . PRO A 1 256 ? -16.467 14.408 5.718 1.00 84.75 256 PRO A O 1
ATOM 1997 N N . LEU A 1 257 ? -15.124 12.670 6.240 1.00 88.06 257 LEU A N 1
ATOM 1998 C CA . LEU A 1 257 ? -16.115 11.591 6.118 1.00 88.06 257 LEU A CA 1
ATOM 1999 C C . LEU A 1 257 ? -16.654 11.129 7.480 1.00 88.06 257 LEU A C 1
ATOM 2001 O O . LEU A 1 257 ? -15.952 11.214 8.493 1.00 88.06 257 LEU A O 1
ATOM 2005 N N . THR A 1 258 ? -17.869 10.565 7.494 1.00 88.56 258 THR A N 1
ATOM 2006 C CA . THR A 1 258 ? -18.356 9.779 8.646 1.00 88.56 258 THR A CA 1
ATOM 2007 C C . THR A 1 258 ? -17.608 8.438 8.755 1.00 88.56 258 THR A C 1
ATOM 2009 O O . THR A 1 258 ? -17.021 7.996 7.766 1.00 88.56 258 THR A O 1
ATOM 2012 N N . PRO A 1 259 ? -17.610 7.753 9.915 1.00 89.88 259 PRO A N 1
ATOM 2013 C CA . PRO A 1 259 ? -16.971 6.441 10.072 1.00 89.88 259 PRO A CA 1
ATOM 2014 C C . PRO A 1 259 ? -17.440 5.363 9.075 1.00 89.88 259 PRO A C 1
ATOM 2016 O O . PRO A 1 259 ? -16.637 4.550 8.625 1.00 89.88 259 PRO A O 1
ATOM 2019 N N . GLU A 1 260 ? -18.712 5.378 8.679 1.00 91.06 260 GLU A N 1
ATOM 2020 C CA . GLU A 1 260 ? -19.312 4.425 7.735 1.00 91.06 260 GLU A CA 1
ATOM 2021 C C . GLU A 1 260 ? -18.866 4.721 6.296 1.00 91.06 260 GLU A C 1
ATOM 2023 O O . GLU A 1 260 ? -18.384 3.838 5.584 1.00 91.06 260 GLU A O 1
ATOM 2028 N N . GLN A 1 261 ? -18.957 5.994 5.887 1.00 90.75 261 GLN A N 1
ATOM 2029 C CA . GLN A 1 261 ? -18.415 6.497 4.619 1.00 90.75 261 GLN A CA 1
ATOM 2030 C C . GLN A 1 261 ? -16.905 6.259 4.512 1.00 90.75 261 GLN A C 1
ATOM 2032 O O . GLN A 1 261 ? -16.379 5.974 3.437 1.00 90.75 261 GLN A O 1
ATOM 2037 N N . TRP A 1 262 ? -16.207 6.359 5.639 1.00 87.88 262 TRP A N 1
ATOM 2038 C CA . TRP A 1 262 ? -14.793 6.066 5.732 1.00 87.88 262 TRP A CA 1
ATOM 2039 C C . TRP A 1 262 ? -14.503 4.570 5.523 1.00 87.88 262 TRP A C 1
ATOM 2041 O O . TRP A 1 262 ? -13.702 4.216 4.657 1.00 87.88 262 TRP A O 1
ATOM 2051 N N . ALA A 1 263 ? -15.196 3.681 6.239 1.00 88.38 263 ALA A N 1
ATOM 2052 C CA . ALA A 1 263 ? -15.059 2.236 6.058 1.00 88.38 263 ALA A CA 1
ATOM 2053 C C . ALA A 1 263 ? -15.373 1.792 4.613 1.00 88.38 263 ALA A C 1
ATOM 2055 O O . ALA A 1 263 ? -14.728 0.877 4.096 1.00 88.38 263 ALA A O 1
ATOM 2056 N N . TRP A 1 264 ? -16.293 2.480 3.923 1.00 91.06 264 TRP A N 1
ATOM 2057 C CA . TRP A 1 264 ? -16.550 2.266 2.496 1.00 91.06 264 TRP A CA 1
ATOM 2058 C C . TRP A 1 264 ? -15.313 2.532 1.621 1.00 91.06 264 TRP A C 1
ATOM 2060 O O . TRP A 1 264 ? -15.032 1.731 0.727 1.00 91.06 264 TRP A O 1
ATOM 2070 N N . ILE A 1 265 ? -14.546 3.600 1.894 1.00 85.88 265 ILE A N 1
ATOM 2071 C CA . ILE A 1 265 ? -13.298 3.914 1.172 1.00 85.88 265 ILE A CA 1
ATOM 2072 C C . ILE A 1 265 ? -12.218 2.873 1.452 1.00 85.88 265 ILE A C 1
ATOM 2074 O O . ILE A 1 265 ? -11.629 2.365 0.498 1.00 85.88 265 ILE A O 1
ATOM 2078 N N . VAL A 1 266 ? -12.023 2.473 2.717 1.00 83.44 266 VAL A N 1
ATOM 2079 C CA . VAL A 1 266 ? -11.106 1.366 3.062 1.00 83.44 266 VAL A CA 1
ATOM 2080 C C . VAL A 1 266 ? -11.426 0.135 2.225 1.00 83.44 266 VAL A C 1
ATOM 2082 O O . VAL A 1 266 ? -10.512 -0.499 1.704 1.00 83.44 266 VAL A O 1
ATOM 2085 N N . LYS A 1 267 ? -12.714 -0.189 2.055 1.00 87.00 267 LYS A N 1
ATOM 2086 C CA . LYS A 1 267 ? -13.134 -1.376 1.308 1.00 87.00 267 LYS A CA 1
ATOM 2087 C C . LYS A 1 267 ? -12.829 -1.281 -0.190 1.00 87.00 267 LYS A C 1
ATOM 2089 O O . LYS A 1 267 ? -12.531 -2.311 -0.788 1.00 87.00 267 LYS A O 1
ATOM 2094 N N . GLN A 1 268 ? -12.834 -0.082 -0.782 1.00 84.81 268 GLN A N 1
ATOM 2095 C CA . GLN A 1 268 ? -12.394 0.095 -2.173 1.00 84.81 268 GLN A CA 1
ATOM 2096 C C . GLN A 1 268 ? -10.874 -0.093 -2.297 1.00 84.81 268 GLN A C 1
ATOM 2098 O O . GLN A 1 268 ? -10.415 -0.839 -3.159 1.00 84.81 268 GLN A O 1
ATOM 2103 N N . GLU A 1 269 ? -10.091 0.511 -1.395 1.00 78.19 269 GLU A N 1
ATOM 2104 C CA . GLU A 1 269 ? -8.619 0.398 -1.390 1.00 78.19 269 GLU A CA 1
ATOM 2105 C C . GLU A 1 269 ? -8.122 -0.994 -0.952 1.00 78.19 269 GLU A C 1
ATOM 2107 O O . GLU A 1 269 ? -6.996 -1.378 -1.249 1.00 78.19 269 GLU A O 1
ATOM 2112 N N . HIS A 1 270 ? -8.979 -1.798 -0.314 1.00 77.75 270 HIS A N 1
ATOM 2113 C CA . HIS A 1 270 ? -8.745 -3.216 -0.013 1.00 77.75 270 HIS A CA 1
ATOM 2114 C C . HIS A 1 270 ? -9.495 -4.168 -0.969 1.00 77.75 270 HIS A C 1
ATOM 2116 O O . HIS A 1 270 ? -9.615 -5.371 -0.698 1.00 77.75 270 HIS A O 1
ATOM 2122 N N . GLY A 1 271 ? -9.990 -3.657 -2.102 1.00 76.31 271 GLY A N 1
ATOM 2123 C CA . GLY A 1 271 ? -10.482 -4.466 -3.215 1.00 76.31 271 GLY A CA 1
ATOM 2124 C C . GLY A 1 271 ? -9.351 -5.285 -3.846 1.00 76.31 271 GLY A C 1
ATOM 2125 O O . GLY A 1 271 ? -8.213 -4.825 -3.918 1.00 76.31 271 GLY A O 1
ATOM 2126 N N . GLN A 1 272 ? -9.646 -6.507 -4.303 1.00 76.88 272 GLN A N 1
ATOM 2127 C CA . GLN A 1 272 ? -8.619 -7.444 -4.787 1.00 76.88 272 GLN A CA 1
ATOM 2128 C C . GLN A 1 272 ? -7.745 -6.838 -5.897 1.00 76.88 272 GLN A C 1
ATOM 2130 O O . GLN A 1 272 ? -6.524 -6.860 -5.784 1.00 76.88 272 GLN A O 1
ATOM 2135 N N . GLU A 1 273 ? -8.365 -6.227 -6.910 1.00 76.25 273 GLU A N 1
ATOM 2136 C CA . GLU A 1 273 ? -7.659 -5.582 -8.023 1.00 76.25 273 GLU A CA 1
ATOM 2137 C C . GLU A 1 273 ? -6.726 -4.451 -7.559 1.00 76.25 273 GLU A C 1
ATOM 2139 O O . GLU A 1 273 ? -5.601 -4.341 -8.044 1.00 76.25 273 GLU A O 1
ATOM 2144 N N . PHE A 1 274 ? -7.163 -3.634 -6.593 1.00 75.31 274 PHE A N 1
ATOM 2145 C CA . PHE A 1 274 ? -6.347 -2.556 -6.034 1.00 75.31 274 PHE A CA 1
ATOM 2146 C C . PHE A 1 274 ? -5.100 -3.123 -5.353 1.00 75.31 274 PHE A C 1
ATOM 2148 O O . PHE A 1 274 ? -3.984 -2.675 -5.622 1.00 75.31 274 PHE A O 1
ATOM 2155 N N . LEU A 1 275 ? -5.289 -4.130 -4.494 1.00 72.50 275 LEU A N 1
ATOM 2156 C CA . LEU A 1 275 ? -4.213 -4.748 -3.725 1.00 72.50 275 LEU A CA 1
ATOM 2157 C C . LEU A 1 275 ? -3.230 -5.516 -4.613 1.00 72.50 275 LEU A C 1
ATOM 2159 O O . LEU A 1 275 ? -2.030 -5.411 -4.387 1.00 72.50 275 LEU A O 1
ATOM 2163 N N . GLU A 1 276 ? -3.701 -6.241 -5.631 1.00 75.12 276 GLU A N 1
ATOM 2164 C CA . GLU A 1 276 ? -2.849 -6.952 -6.598 1.00 75.12 276 GLU A CA 1
ATOM 2165 C C . GLU A 1 276 ? -2.023 -5.984 -7.456 1.00 75.12 276 GLU A C 1
ATOM 2167 O O . GLU A 1 276 ? -0.819 -6.179 -7.631 1.00 75.12 276 GLU A O 1
ATOM 2172 N N . ARG A 1 277 ? -2.642 -4.900 -7.937 1.00 75.50 277 ARG A N 1
ATOM 2173 C CA . ARG A 1 277 ? -1.977 -3.867 -8.744 1.00 75.50 277 ARG A CA 1
ATOM 2174 C C . ARG A 1 277 ? -0.949 -3.080 -7.928 1.00 75.50 277 ARG A C 1
ATOM 2176 O O . ARG A 1 277 ? 0.183 -2.892 -8.360 1.00 75.50 277 ARG A O 1
ATOM 2183 N N . THR A 1 278 ? -1.315 -2.691 -6.709 1.00 70.31 278 THR A N 1
ATOM 2184 C CA . THR A 1 278 ? -0.430 -1.995 -5.766 1.00 70.31 278 THR A CA 1
ATOM 2185 C C . THR A 1 278 ? 0.727 -2.897 -5.307 1.00 70.31 278 THR A C 1
ATOM 2187 O O . THR A 1 278 ? 1.863 -2.442 -5.206 1.00 70.31 278 THR A O 1
ATOM 2190 N N . LEU A 1 279 ? 0.479 -4.196 -5.100 1.00 72.00 279 LEU A N 1
ATOM 2191 C CA . LEU A 1 279 ? 1.510 -5.214 -4.860 1.00 72.00 279 LEU A CA 1
ATOM 2192 C C . LEU A 1 279 ? 2.497 -5.313 -6.036 1.00 72.00 279 LEU A C 1
ATOM 2194 O O . LEU A 1 279 ? 3.706 -5.346 -5.806 1.00 72.00 279 LEU A O 1
ATOM 2198 N N . ALA A 1 280 ? 2.004 -5.330 -7.278 1.00 75.88 280 ALA A N 1
ATOM 2199 C CA . ALA A 1 280 ? 2.846 -5.367 -8.473 1.00 75.88 280 ALA A CA 1
ATOM 2200 C C . ALA A 1 280 ? 3.709 -4.098 -8.607 1.00 75.88 280 ALA A C 1
ATOM 2202 O O . ALA A 1 280 ? 4.929 -4.207 -8.739 1.00 75.88 280 ALA A O 1
ATOM 2203 N N . ASP A 1 281 ? 3.114 -2.910 -8.468 1.00 77.88 281 ASP A N 1
ATOM 2204 C CA . ASP A 1 281 ? 3.823 -1.623 -8.475 1.00 77.88 281 ASP A CA 1
ATOM 2205 C C . ASP A 1 281 ? 4.927 -1.563 -7.408 1.00 77.88 281 ASP A C 1
ATOM 2207 O O . ASP A 1 281 ? 6.063 -1.180 -7.700 1.00 77.88 281 ASP A O 1
ATOM 2211 N N . MET A 1 282 ? 4.629 -2.001 -6.178 1.00 70.38 282 MET A N 1
ATOM 2212 C CA . MET A 1 282 ? 5.609 -2.063 -5.090 1.00 70.38 282 MET A CA 1
ATOM 2213 C C . MET A 1 282 ? 6.736 -3.064 -5.370 1.00 70.38 282 MET A C 1
ATOM 2215 O O . MET A 1 282 ? 7.887 -2.764 -5.058 1.00 70.38 282 MET A O 1
ATOM 2219 N N . ILE A 1 283 ? 6.446 -4.233 -5.955 1.00 69.75 283 ILE A N 1
ATOM 2220 C CA . ILE A 1 283 ? 7.474 -5.212 -6.351 1.00 69.75 283 ILE A CA 1
ATOM 2221 C C . ILE A 1 283 ? 8.384 -4.623 -7.432 1.00 69.75 283 ILE A C 1
ATOM 2223 O O . ILE A 1 283 ? 9.602 -4.754 -7.326 1.00 69.75 283 ILE A O 1
ATOM 2227 N N . VAL A 1 284 ? 7.816 -3.942 -8.431 1.00 73.62 284 VAL A N 1
ATOM 2228 C CA . VAL A 1 284 ? 8.560 -3.279 -9.513 1.00 73.62 284 VAL A CA 1
ATOM 2229 C C . VAL A 1 284 ? 9.447 -2.157 -8.962 1.00 73.62 284 VAL A C 1
ATOM 2231 O O . VAL A 1 284 ? 10.648 -2.137 -9.233 1.00 73.62 284 VAL A O 1
ATOM 2234 N N . ALA A 1 285 ? 8.910 -1.269 -8.121 1.00 70.00 285 ALA A N 1
ATOM 2235 C CA . ALA A 1 285 ? 9.693 -0.209 -7.484 1.00 70.00 285 ALA A CA 1
ATOM 2236 C C . ALA A 1 285 ? 10.801 -0.769 -6.570 1.00 70.00 285 ALA A C 1
ATOM 2238 O O . ALA A 1 285 ? 11.934 -0.286 -6.601 1.00 70.00 285 ALA A O 1
ATOM 2239 N N . ALA A 1 286 ? 10.506 -1.812 -5.785 1.00 66.38 286 ALA A N 1
ATOM 2240 C CA . ALA A 1 286 ? 11.477 -2.465 -4.907 1.00 66.38 286 ALA A CA 1
ATOM 2241 C C . ALA A 1 286 ? 12.604 -3.152 -5.697 1.00 66.38 286 ALA A C 1
ATOM 2243 O O . ALA A 1 286 ? 13.767 -3.015 -5.322 1.00 66.38 286 ALA A O 1
ATOM 2244 N N . LEU A 1 287 ? 12.273 -3.846 -6.795 1.00 66.06 287 LEU A N 1
ATOM 2245 C CA . LEU A 1 287 ? 13.229 -4.465 -7.720 1.00 66.06 287 LEU A CA 1
ATOM 2246 C C . LEU A 1 287 ? 14.295 -3.461 -8.154 1.00 66.06 287 LEU A C 1
ATOM 2248 O O . LEU A 1 287 ? 15.476 -3.658 -7.873 1.00 66.06 287 LEU A O 1
ATOM 2252 N N . PHE A 1 288 ? 13.871 -2.354 -8.767 1.00 65.81 288 PHE A N 1
ATOM 2253 C CA . PHE A 1 288 ? 14.804 -1.342 -9.250 1.00 65.81 288 PHE A CA 1
ATOM 2254 C C . PHE A 1 288 ? 15.581 -0.689 -8.098 1.00 65.81 288 PHE A C 1
ATOM 2256 O O . PHE A 1 288 ? 16.795 -0.526 -8.198 1.00 65.81 288 PHE A O 1
ATOM 2263 N N . MET A 1 289 ? 14.925 -0.356 -6.979 1.00 60.31 289 MET A N 1
ATOM 2264 C CA . MET A 1 289 ? 15.572 0.316 -5.841 1.00 60.31 289 MET A CA 1
ATOM 2265 C C . MET A 1 289 ? 16.594 -0.548 -5.079 1.00 60.31 289 MET A C 1
ATOM 2267 O O . MET A 1 289 ? 17.358 0.001 -4.280 1.00 60.31 289 MET A O 1
ATOM 2271 N N . MET A 1 290 ? 16.614 -1.870 -5.290 1.00 53.97 290 MET A N 1
ATOM 2272 C CA . MET A 1 290 ? 17.507 -2.805 -4.591 1.00 53.97 290 MET A CA 1
ATOM 2273 C C . MET A 1 290 ? 18.578 -3.456 -5.474 1.00 53.97 290 MET A C 1
ATOM 2275 O O . MET A 1 290 ? 19.465 -4.116 -4.924 1.00 53.97 290 MET A O 1
ATOM 2279 N N . ASP A 1 291 ? 18.562 -3.259 -6.796 1.00 50.03 291 ASP A N 1
ATOM 2280 C CA . ASP A 1 291 ? 19.563 -3.835 -7.709 1.00 50.03 291 ASP A CA 1
ATOM 2281 C C . ASP A 1 291 ? 20.894 -3.043 -7.707 1.00 50.03 291 ASP A C 1
ATOM 2283 O O . ASP A 1 291 ? 21.404 -2.574 -8.721 1.00 50.03 291 ASP A O 1
ATOM 2287 N N . GLU A 1 292 ? 21.473 -2.871 -6.512 1.00 42.56 292 GLU A N 1
ATOM 2288 C CA . GLU A 1 292 ? 22.779 -2.229 -6.269 1.00 42.56 292 GLU A CA 1
ATOM 2289 C C . GLU A 1 292 ? 23.980 -3.098 -6.712 1.00 42.56 292 GLU A C 1
ATOM 2291 O O . GLU A 1 292 ? 25.121 -2.716 -6.454 1.00 42.56 292 GLU A O 1
ATOM 2296 N N . ARG A 1 293 ? 23.773 -4.311 -7.258 1.00 42.22 293 ARG A N 1
ATOM 2297 C CA . ARG A 1 293 ? 24.822 -5.359 -7.286 1.00 42.22 293 ARG A CA 1
ATOM 2298 C C . ARG A 1 293 ? 25.044 -6.080 -8.610 1.00 42.22 293 ARG A C 1
ATOM 2300 O O . ARG A 1 293 ? 25.708 -7.119 -8.625 1.00 42.22 293 ARG A O 1
ATOM 2307 N N . ARG A 1 294 ? 24.581 -5.504 -9.714 1.00 41.53 294 ARG A N 1
ATOM 2308 C CA . ARG A 1 294 ? 25.229 -5.697 -11.011 1.00 41.53 294 ARG A CA 1
ATOM 2309 C C . ARG A 1 294 ? 25.567 -4.340 -11.601 1.00 41.53 294 ARG A C 1
ATOM 2311 O O . ARG A 1 294 ? 24.738 -3.689 -12.221 1.00 41.53 294 ARG A O 1
ATOM 2318 N N . GLU A 1 295 ? 26.821 -3.955 -11.398 1.00 42.50 295 GLU A N 1
ATOM 2319 C CA . GLU A 1 295 ? 27.591 -3.420 -12.515 1.00 42.50 295 GLU A CA 1
ATOM 2320 C C . GLU A 1 295 ? 27.392 -4.393 -13.695 1.00 42.50 295 GLU A C 1
ATOM 2322 O O . GLU A 1 295 ? 27.573 -5.607 -13.530 1.00 42.50 295 GLU A O 1
ATOM 2327 N N . GLU A 1 296 ? 26.979 -3.893 -14.861 1.00 46.97 296 GLU A N 1
ATOM 2328 C CA . GLU A 1 296 ? 27.262 -4.612 -16.108 1.00 46.97 296 GLU A CA 1
ATOM 2329 C C . GLU A 1 296 ? 28.791 -4.610 -16.328 1.00 46.97 296 GLU A C 1
ATOM 2331 O O . GLU A 1 296 ? 29.538 -3.977 -15.577 1.00 46.97 296 GLU A O 1
ATOM 2336 N N . GLU A 1 297 ? 29.305 -5.310 -17.343 1.00 45.94 297 GLU A N 1
ATOM 2337 C CA . GLU A 1 297 ? 30.762 -5.417 -17.572 1.00 45.94 297 GLU A CA 1
ATOM 2338 C C . GLU A 1 297 ? 31.451 -4.064 -17.907 1.00 45.94 297 GLU A C 1
ATOM 2340 O O . GLU A 1 297 ? 32.665 -4.018 -18.104 1.00 45.94 297 GLU A O 1
ATOM 2345 N N . ASP A 1 298 ? 30.693 -2.958 -17.938 1.00 45.97 298 ASP A N 1
ATOM 2346 C CA . ASP A 1 298 ? 31.142 -1.572 -18.104 1.00 45.97 298 ASP A CA 1
ATOM 2347 C C . ASP A 1 298 ? 31.245 -0.753 -16.791 1.00 45.97 298 ASP A C 1
ATOM 2349 O O . ASP A 1 298 ? 31.812 0.342 -16.809 1.00 45.97 298 ASP A O 1
ATOM 2353 N N . GLY A 1 299 ? 30.723 -1.251 -15.660 1.00 45.31 299 GLY A N 1
ATOM 2354 C CA . GLY A 1 299 ? 30.693 -0.534 -14.374 1.00 45.31 299 GLY A CA 1
ATOM 2355 C C . GLY A 1 299 ? 29.507 0.424 -14.156 1.00 45.31 299 GLY A C 1
ATOM 2356 O O . GLY A 1 299 ? 29.512 1.186 -13.187 1.00 45.31 299 GLY A O 1
ATOM 2357 N N . THR A 1 300 ? 28.489 0.430 -15.023 1.00 44.78 300 THR A N 1
ATOM 2358 C CA . THR A 1 300 ? 27.342 1.351 -14.914 1.00 44.78 300 THR A CA 1
ATOM 2359 C C . THR A 1 300 ? 26.277 0.838 -13.918 1.00 44.78 300 THR A C 1
ATOM 2361 O O . THR A 1 300 ? 25.841 -0.307 -14.031 1.00 44.78 300 THR A O 1
ATOM 2364 N N . PRO A 1 301 ? 25.783 1.659 -12.960 1.00 48.19 301 PRO A N 1
ATOM 2365 C CA . PRO A 1 301 ? 24.740 1.249 -12.010 1.00 48.19 301 PRO A CA 1
ATOM 2366 C C . PRO A 1 301 ? 23.332 1.231 -12.633 1.00 48.19 301 PRO A C 1
ATOM 2368 O O . PRO A 1 301 ? 23.014 2.058 -13.486 1.00 48.19 301 PRO A O 1
ATOM 2371 N N . ILE A 1 302 ? 22.445 0.349 -12.158 1.00 53.94 302 ILE A N 1
ATOM 2372 C CA . ILE A 1 302 ? 21.124 0.098 -12.775 1.00 53.94 302 ILE A CA 1
ATOM 2373 C C . ILE A 1 302 ? 20.121 1.254 -12.580 1.00 53.94 302 ILE A C 1
ATOM 2375 O O . ILE A 1 302 ? 19.429 1.619 -13.531 1.00 53.94 302 ILE A O 1
ATOM 2379 N N . ILE A 1 303 ? 20.098 1.927 -11.424 1.00 57.62 303 ILE A N 1
ATOM 2380 C CA . ILE A 1 303 ? 19.502 3.273 -11.287 1.00 57.62 303 ILE A CA 1
ATOM 2381 C C . ILE A 1 303 ? 20.638 4.294 -11.115 1.00 57.62 303 ILE A C 1
ATOM 2383 O O . ILE A 1 303 ? 21.612 4.029 -10.415 1.00 57.62 303 ILE A O 1
ATOM 2387 N N . ASP A 1 304 ? 20.529 5.469 -11.742 1.00 62.97 304 ASP A N 1
ATOM 2388 C CA . ASP A 1 304 ? 21.345 6.627 -11.364 1.00 62.97 304 ASP A CA 1
ATOM 2389 C C . ASP A 1 304 ? 20.978 7.172 -9.965 1.00 62.97 304 ASP A C 1
ATOM 2391 O O . ASP A 1 304 ? 19.849 7.038 -9.485 1.00 62.97 304 ASP A O 1
ATOM 2395 N N . GLU A 1 305 ? 21.928 7.831 -9.302 1.00 64.12 305 GLU A N 1
ATOM 2396 C CA . GLU A 1 305 ? 21.735 8.304 -7.926 1.00 64.12 305 GLU A CA 1
ATOM 2397 C C . GLU A 1 305 ? 20.589 9.331 -7.806 1.00 64.12 305 GLU A C 1
ATOM 2399 O O . GLU A 1 305 ? 19.827 9.301 -6.840 1.00 64.12 305 GLU A O 1
ATOM 2404 N N . THR A 1 306 ? 20.393 10.178 -8.824 1.00 61.19 306 THR A N 1
ATOM 2405 C CA . THR A 1 306 ? 19.342 11.214 -8.864 1.00 61.19 306 THR A CA 1
ATOM 2406 C C . THR A 1 306 ? 17.945 10.607 -8.816 1.00 61.19 306 THR A C 1
ATOM 2408 O O . THR A 1 306 ? 17.086 11.076 -8.074 1.00 61.19 306 THR A O 1
ATOM 2411 N N . SER A 1 307 ? 17.703 9.548 -9.588 1.00 62.97 307 SER A N 1
ATOM 2412 C CA . SER A 1 307 ? 16.403 8.868 -9.631 1.00 62.97 307 SER A CA 1
ATOM 2413 C C . SER A 1 307 ? 16.106 8.107 -8.339 1.00 62.97 307 SER A C 1
ATOM 2415 O O . SER A 1 307 ? 14.960 8.089 -7.887 1.00 62.97 307 SER A O 1
ATOM 2417 N N . ARG A 1 308 ? 17.139 7.556 -7.688 1.00 65.38 308 ARG A N 1
ATOM 2418 C CA . ARG A 1 308 ? 17.019 6.986 -6.338 1.00 65.38 308 ARG A CA 1
ATOM 2419 C C . ARG A 1 308 ? 16.655 8.063 -5.312 1.00 65.38 308 ARG A C 1
ATOM 2421 O O . ARG A 1 308 ? 15.751 7.846 -4.507 1.00 65.38 308 ARG A O 1
ATOM 2428 N N . TYR A 1 309 ? 17.316 9.223 -5.354 1.00 67.69 309 TYR A N 1
ATOM 2429 C CA . TYR A 1 309 ? 16.972 10.366 -4.502 1.00 67.69 309 TYR A CA 1
ATOM 2430 C C . TYR A 1 309 ? 15.542 10.854 -4.750 1.00 67.69 309 TYR A C 1
ATOM 2432 O O . TYR A 1 309 ? 14.813 11.074 -3.791 1.00 67.69 309 TYR A O 1
ATOM 2440 N N . TYR A 1 310 ? 15.094 10.924 -6.005 1.00 71.06 310 TYR A N 1
ATOM 2441 C CA . TYR A 1 310 ? 13.730 11.328 -6.359 1.00 71.06 310 TYR A CA 1
ATOM 2442 C C . TYR A 1 310 ? 12.650 10.436 -5.723 1.00 71.06 310 TYR A C 1
ATOM 2444 O O . TYR A 1 310 ? 11.636 10.916 -5.207 1.00 71.06 310 TYR A O 1
ATOM 2452 N N . TRP A 1 311 ? 12.888 9.122 -5.717 1.00 71.94 311 TRP A N 1
ATOM 2453 C CA . TRP A 1 311 ? 12.000 8.158 -5.073 1.00 71.94 311 TRP A CA 1
ATOM 2454 C C . TRP A 1 311 ? 12.048 8.265 -3.534 1.00 71.94 311 TRP A C 1
ATOM 2456 O O . TRP A 1 311 ? 11.014 8.174 -2.876 1.00 71.94 311 TRP A O 1
ATOM 2466 N N . ILE A 1 312 ? 13.217 8.571 -2.950 1.00 70.44 312 ILE A N 1
ATOM 2467 C CA . ILE A 1 312 ? 13.377 8.876 -1.511 1.00 70.44 312 ILE A CA 1
ATOM 2468 C C . ILE A 1 312 ? 12.666 10.179 -1.107 1.00 70.44 312 ILE A C 1
ATOM 2470 O O . ILE A 1 312 ? 12.083 10.241 -0.027 1.00 70.44 312 ILE A O 1
ATOM 2474 N N . GLU A 1 313 ? 12.672 11.208 -1.957 1.00 80.44 313 GLU A N 1
ATOM 2475 C CA . GLU A 1 313 ? 11.980 12.477 -1.699 1.00 80.44 313 GLU A CA 1
ATOM 2476 C C . GLU A 1 313 ? 10.454 12.338 -1.672 1.00 80.44 313 GLU A C 1
ATOM 2478 O O . GLU A 1 313 ? 9.781 13.190 -1.099 1.00 80.44 313 GLU A O 1
ATOM 2483 N N . THR A 1 314 ? 9.877 11.308 -2.292 1.00 82.31 314 THR A N 1
ATOM 2484 C CA . THR A 1 314 ? 8.418 11.204 -2.462 1.00 82.31 314 THR A CA 1
ATOM 2485 C C . THR A 1 314 ? 7.680 11.079 -1.115 1.00 82.31 314 THR A C 1
ATOM 2487 O O . THR A 1 314 ? 6.814 11.917 -0.846 1.00 82.31 314 THR A O 1
ATOM 2490 N N . PRO A 1 315 ? 8.084 10.189 -0.185 1.00 79.06 315 PRO A N 1
ATOM 2491 C CA . PRO A 1 315 ? 7.617 10.236 1.204 1.00 79.06 315 PRO A CA 1
ATOM 2492 C C . PRO A 1 315 ? 7.907 11.564 1.931 1.00 79.06 315 PRO A C 1
ATOM 2494 O O . PRO A 1 315 ? 7.089 12.008 2.734 1.00 79.06 315 PRO A O 1
ATOM 2497 N N . GLU A 1 316 ? 9.027 12.246 1.647 1.00 83.94 316 GLU A N 1
ATOM 2498 C CA . GLU A 1 316 ? 9.339 13.550 2.267 1.00 83.94 316 GLU A CA 1
ATOM 2499 C C . GLU A 1 316 ? 8.408 14.677 1.777 1.00 83.94 316 GLU A C 1
ATOM 2501 O O . GLU A 1 316 ? 8.050 15.565 2.557 1.00 83.94 316 GLU A O 1
ATOM 2506 N N . LYS A 1 317 ? 7.980 14.636 0.506 1.00 87.50 317 LYS A N 1
ATOM 2507 C CA . LYS A 1 317 ? 6.969 15.532 -0.084 1.00 87.50 317 LYS A CA 1
ATOM 2508 C C . LYS A 1 317 ? 5.594 15.285 0.552 1.00 87.50 317 LYS A C 1
ATOM 2510 O O . LYS A 1 317 ? 4.969 16.233 1.025 1.00 87.50 317 LYS A O 1
ATOM 2515 N N . ILE A 1 318 ? 5.166 14.023 0.650 1.00 86.12 318 ILE A N 1
ATOM 2516 C CA . ILE A 1 318 ? 3.872 13.633 1.243 1.00 86.12 318 ILE A CA 1
ATOM 2517 C C . ILE A 1 318 ? 3.815 13.993 2.739 1.00 86.12 318 ILE A C 1
ATOM 2519 O O . ILE A 1 318 ? 2.848 14.607 3.193 1.00 86.12 318 ILE A O 1
ATOM 2523 N N . ALA A 1 319 ? 4.871 13.708 3.509 1.00 86.69 319 ALA A N 1
ATOM 2524 C CA . ALA A 1 319 ? 4.944 14.108 4.916 1.00 86.69 319 ALA A CA 1
ATOM 2525 C C . ALA A 1 319 ? 4.900 15.639 5.087 1.00 86.69 319 ALA A C 1
ATOM 2527 O O . ALA A 1 319 ? 4.245 16.146 5.999 1.00 86.69 319 ALA A O 1
ATOM 2528 N N . ARG A 1 320 ? 5.545 16.403 4.194 1.00 91.19 320 ARG A N 1
ATOM 2529 C CA . ARG A 1 320 ? 5.506 17.874 4.217 1.00 91.19 320 ARG A CA 1
ATOM 2530 C C . ARG A 1 320 ? 4.103 18.422 3.945 1.00 91.19 320 ARG A C 1
ATOM 2532 O O . ARG A 1 320 ? 3.633 19.248 4.723 1.00 91.19 320 ARG A O 1
ATOM 2539 N N . LEU A 1 321 ? 3.417 17.914 2.920 1.00 91.06 321 LEU A N 1
ATOM 2540 C CA . LEU A 1 321 ? 2.034 18.276 2.591 1.00 91.06 321 LEU A CA 1
ATOM 2541 C C . LEU A 1 321 ? 1.103 18.118 3.805 1.00 91.06 321 LEU A C 1
ATOM 2543 O O . LEU A 1 321 ? 0.374 19.047 4.168 1.00 91.06 321 LEU A O 1
ATOM 2547 N N . TRP A 1 322 ? 1.156 16.961 4.470 1.00 88.12 322 TRP A N 1
ATOM 2548 C CA . TRP A 1 322 ? 0.326 16.697 5.646 1.00 88.12 322 TRP A CA 1
ATOM 2549 C C . TRP A 1 322 ? 0.694 17.574 6.841 1.00 88.12 322 TRP A C 1
ATOM 2551 O O . TRP A 1 322 ? -0.204 18.070 7.520 1.00 88.12 322 TRP A O 1
ATOM 2561 N N . ARG A 1 323 ? 1.984 17.866 7.049 1.00 92.38 323 ARG A N 1
ATOM 2562 C CA . ARG A 1 323 ? 2.437 18.835 8.060 1.00 92.38 323 ARG A CA 1
ATOM 2563 C C . ARG A 1 323 ? 1.860 20.229 7.820 1.00 92.38 323 ARG A C 1
ATOM 2565 O O . ARG A 1 323 ? 1.392 20.874 8.754 1.00 92.38 323 ARG A O 1
ATOM 2572 N N . GLU A 1 324 ? 1.881 20.692 6.574 1.00 93.56 324 GLU A N 1
ATOM 2573 C CA . GLU A 1 324 ? 1.365 22.006 6.181 1.00 93.56 324 GLU A CA 1
ATOM 2574 C C . GLU A 1 324 ? -0.167 22.075 6.250 1.00 93.56 324 GLU A C 1
ATOM 2576 O O . GLU A 1 324 ? -0.720 23.135 6.545 1.00 93.56 324 GLU A O 1
ATOM 2581 N N . LYS A 1 325 ? -0.886 20.965 6.025 1.00 89.00 325 LYS A N 1
ATOM 2582 C CA . LYS A 1 325 ? -2.331 20.886 6.309 1.00 89.00 325 LYS A CA 1
ATOM 2583 C C . LYS A 1 325 ? -2.616 20.890 7.818 1.00 89.00 325 LYS A C 1
ATOM 2585 O O . LYS A 1 325 ? -3.461 21.662 8.262 1.00 89.00 325 LYS A O 1
ATOM 2590 N N . ALA A 1 326 ? -1.875 20.111 8.608 1.00 89.25 326 ALA A N 1
ATOM 2591 C CA . ALA A 1 326 ? -2.029 20.042 10.064 1.00 89.25 326 ALA A CA 1
ATOM 2592 C C . ALA A 1 326 ? -1.798 21.393 10.757 1.00 89.25 326 ALA A C 1
ATOM 2594 O O . ALA A 1 326 ? -2.576 21.772 11.628 1.00 89.25 326 ALA A O 1
ATOM 2595 N N . LEU A 1 327 ? -0.768 22.143 10.346 1.00 91.44 327 LEU A N 1
ATOM 2596 C CA . LEU A 1 327 ? -0.502 23.487 10.869 1.00 91.44 327 LEU A CA 1
ATOM 2597 C C . LEU A 1 327 ? -1.673 24.439 10.583 1.00 91.44 327 LEU A C 1
ATOM 2599 O O . LEU A 1 327 ? -2.252 24.978 11.531 1.00 91.44 327 LEU A O 1
ATOM 2603 N N . ARG A 1 328 ? -2.107 24.525 9.315 1.00 89.81 328 ARG A N 1
ATOM 2604 C CA . ARG A 1 328 ? -3.246 25.355 8.885 1.00 89.81 328 ARG A CA 1
ATOM 2605 C C . ARG A 1 328 ? -4.531 25.045 9.655 1.00 89.81 328 ARG A C 1
ATOM 2607 O O . ARG A 1 328 ? -5.163 25.969 10.158 1.00 89.81 328 ARG A O 1
ATOM 2614 N N . GLU A 1 329 ? -4.902 23.771 9.795 1.00 85.81 329 GLU A N 1
ATOM 2615 C CA . GLU A 1 329 ? -6.106 23.381 10.550 1.00 85.81 329 GLU A CA 1
ATOM 2616 C C . GLU A 1 329 ? -5.955 23.557 12.071 1.00 85.81 329 GLU A C 1
ATOM 2618 O O . GLU A 1 329 ? -6.944 23.796 12.759 1.00 85.81 329 GLU A O 1
ATOM 2623 N N . SER A 1 330 ? -4.728 23.532 12.606 1.00 81.94 330 SER A N 1
ATOM 2624 C CA . SER A 1 330 ? -4.459 23.874 14.012 1.00 81.94 330 SER A CA 1
ATOM 2625 C C . SER A 1 330 ? -4.469 25.383 14.311 1.00 81.94 330 SER A C 1
ATOM 2627 O O . SER A 1 330 ? -4.311 25.770 15.472 1.00 81.94 330 SER A O 1
ATOM 2629 N N . GLY A 1 331 ? -4.635 26.233 13.289 1.00 69.75 331 GLY A N 1
ATOM 2630 C CA . GLY A 1 331 ? -4.592 27.692 13.412 1.00 69.75 331 GLY A CA 1
ATOM 2631 C C . GLY A 1 331 ? -3.195 28.242 13.726 1.00 69.75 331 GLY A C 1
ATOM 2632 O O . GLY A 1 331 ? -3.080 29.162 14.538 1.00 69.75 331 GLY A O 1
ATOM 2633 N N . ARG A 1 332 ? -2.143 27.651 13.138 1.00 47.97 332 ARG A N 1
ATOM 2634 C CA . ARG A 1 332 ? -0.725 27.976 13.380 1.00 47.97 332 ARG A CA 1
ATOM 2635 C C . ARG A 1 332 ? 0.058 28.216 12.093 1.00 47.97 332 ARG A C 1
ATOM 2637 O O . ARG A 1 332 ? -0.212 27.495 11.108 1.00 47.97 332 ARG A O 1
#

pLDDT: mean 76.44, std 17.54, range [22.58, 96.12]

Foldseek 3Di:
DDPVLLLVQLLLLLCLLVVLLPLQLFFDFFDPQASLNLNLDCLLVVLLVLQQPQPDAAVSLVVSLVVLQVVLVVSLVSLLRNLLRTHDDLVSLLSSLVSSLVSVVCSLVPPDDSTSSSLVVLVVCCVVVRHDPVSSVSSVVSSVSNSCSNVSSLVVCVVLLVPQPDDAAAFPVGHGLVNLLVVLVDLLLFLLSCLCPDCLNVCVVVVVCPVVDDPVVSVVCVVVSLVVNLVVSLVSLLVNLVVLLVSLVRSLRGDDGDSSNSSNSSNSCSPPSNSVRVSSSSSSVSVQSPQQPDDDVVRDGSDDPVSNVSSSCSSVSSSVSSVVSVCVVVVD

Sequence (332 aa):
MPPAVPLFCAAMNFLRIIFLCWAVCGIHAAAGVRTVDVVTSDAFSKALEMIGTRVKDSASCREVTEELNKEADKQEKLWREAIMSGAPTPQEWYQMAEFEMKSFKKALMDKGKNGQDKLVSLSRLEEEGVISHQEAEKAMAALRRLLLASKAAVDSLDDFIAGASLPLPSSPDGDSYEKLVAWKLDPGNSLSYNMDHDPICNGCVEKALEYCLNDRIMELLYGALTRACRERRVQLIREHADKRVEEAERLSRLPPLTPEQWAWIVKQEHGQEFLERTLADMIVAALFMMDERREEEDGTPIIDETSRYYWIETPEKIARLWREKALRESGR